Protein AF-A0A9E5SSZ0-F1 (afdb_monomer_lite)

pLDDT: mean 77.79, std 21.62, range [27.34, 98.0]

Structure (mmCIF, N/CA/C/O backbone):
data_AF-A0A9E5SSZ0-F1
#
_entry.id   AF-A0A9E5SSZ0-F1
#
loop_
_atom_site.group_PDB
_atom_site.id
_atom_site.type_symbol
_atom_site.label_atom_id
_atom_site.label_alt_id
_atom_site.label_comp_id
_atom_site.label_asym_id
_atom_site.label_entity_id
_atom_site.label_seq_id
_atom_site.pdbx_PDB_ins_code
_atom_site.Cartn_x
_atom_site.Cartn_y
_atom_site.Cartn_z
_atom_site.occupancy
_atom_site.B_iso_or_equiv
_atom_site.auth_seq_id
_atom_site.auth_comp_id
_atom_site.auth_asym_id
_atom_site.auth_atom_id
_atom_site.pdbx_PDB_model_num
ATOM 1 N N . ALA A 1 1 ? -32.886 3.696 12.468 1.00 78.75 1 ALA A N 1
ATOM 2 C CA . ALA A 1 1 ? -32.551 4.793 13.403 1.00 78.75 1 ALA A CA 1
ATOM 3 C C . ALA A 1 1 ? -31.163 4.623 14.039 1.00 78.75 1 ALA A C 1
ATOM 5 O O . ALA A 1 1 ? -30.229 5.285 13.602 1.00 78.75 1 ALA A O 1
ATOM 6 N N . VAL A 1 2 ? -30.985 3.747 15.045 1.00 87.19 2 VAL A N 1
ATOM 7 C CA . VAL A 1 2 ? -29.697 3.611 15.771 1.00 87.19 2 VAL A CA 1
ATOM 8 C C . VAL A 1 2 ? -28.554 3.165 14.852 1.00 87.19 2 VAL A C 1
ATOM 10 O O . VAL A 1 2 ? -27.497 3.787 14.842 1.00 87.19 2 VAL A O 1
ATOM 13 N N . LEU A 1 3 ? -28.774 2.144 14.019 1.00 87.69 3 LEU A N 1
ATOM 14 C CA . LEU A 1 3 ? -27.754 1.660 13.083 1.00 87.69 3 LEU A CA 1
ATOM 15 C C . LEU A 1 3 ? -27.297 2.750 12.092 1.00 87.69 3 LEU A C 1
ATOM 17 O O . LEU A 1 3 ? -26.115 2.833 11.770 1.00 87.69 3 LEU A O 1
ATOM 21 N N . ASP A 1 4 ? -28.201 3.629 11.660 1.00 90.12 4 ASP A N 1
ATOM 22 C CA . ASP A 1 4 ? -27.891 4.725 10.733 1.00 90.12 4 ASP A CA 1
ATOM 23 C C . ASP A 1 4 ? -27.000 5.782 11.400 1.00 90.12 4 ASP A C 1
ATOM 25 O O . ASP A 1 4 ? -25.998 6.204 10.821 1.00 90.12 4 ASP A O 1
ATOM 29 N N . TYR A 1 5 ? -27.287 6.126 12.663 1.00 89.94 5 TYR A N 1
ATOM 30 C CA . TYR A 1 5 ? -26.441 6.993 13.495 1.00 89.94 5 TYR A CA 1
ATOM 31 C C . TYR A 1 5 ? -25.014 6.435 13.667 1.00 89.94 5 TYR A C 1
ATOM 33 O O . TYR A 1 5 ? -24.035 7.186 13.649 1.00 89.94 5 TYR A O 1
ATOM 41 N N . LEU A 1 6 ? -24.875 5.110 13.772 1.00 91.81 6 LEU A N 1
ATOM 42 C CA . LEU A 1 6 ? -23.580 4.424 13.879 1.00 91.81 6 LEU A CA 1
ATOM 43 C C . LEU A 1 6 ? -22.850 4.262 12.536 1.00 91.81 6 LEU A C 1
ATOM 45 O O . LEU A 1 6 ? -21.626 4.095 12.520 1.00 91.81 6 LEU A O 1
ATOM 49 N N . ARG A 1 7 ? -23.573 4.296 11.409 1.00 91.56 7 ARG A N 1
ATOM 50 C CA . ARG A 1 7 ? -23.016 4.110 10.057 1.00 91.56 7 ARG A CA 1
ATOM 51 C C . ARG A 1 7 ? -22.733 5.416 9.317 1.00 91.56 7 ARG A C 1
ATOM 53 O O . ARG A 1 7 ? -21.881 5.403 8.429 1.00 91.56 7 ARG A O 1
ATOM 60 N N . VAL A 1 8 ? -23.395 6.525 9.655 1.00 91.19 8 VAL A N 1
ATOM 61 C CA . VAL A 1 8 ? -23.274 7.798 8.921 1.00 91.19 8 VAL A CA 1
ATOM 62 C C . VAL A 1 8 ? -21.839 8.354 8.931 1.00 91.19 8 VAL A C 1
ATOM 64 O O . VAL A 1 8 ? -21.199 8.495 9.978 1.00 91.19 8 VAL A O 1
ATOM 67 N N . ARG A 1 9 ? -21.336 8.674 7.728 1.00 88.94 9 ARG A N 1
ATOM 68 C CA . ARG A 1 9 ? -19.977 9.201 7.459 1.00 88.94 9 ARG A CA 1
ATOM 69 C C . ARG A 1 9 ? -19.962 10.580 6.791 1.00 88.94 9 ARG A C 1
ATOM 71 O O . ARG A 1 9 ? -18.937 11.252 6.833 1.00 88.94 9 ARG A O 1
ATOM 78 N N . LYS A 1 10 ? -21.049 10.982 6.128 1.00 90.25 10 LYS A N 1
ATOM 79 C CA . LYS A 1 10 ? -21.154 12.181 5.273 1.00 90.25 10 LYS A CA 1
ATOM 80 C C . LYS A 1 10 ? -22.526 12.839 5.473 1.00 90.25 10 LYS A C 1
ATOM 82 O O . LYS A 1 10 ? -23.435 12.174 5.955 1.00 90.25 10 LYS A O 1
ATOM 87 N N . GLY A 1 11 ? -22.671 14.104 5.073 1.00 86.50 11 GLY A N 1
ATOM 88 C CA . GLY A 1 11 ? -23.967 14.802 5.060 1.00 86.50 11 GLY A CA 1
ATOM 89 C C . GLY A 1 11 ? -24.490 15.255 6.430 1.00 86.50 11 GLY A C 1
ATOM 90 O O . GLY A 1 11 ? -25.681 15.493 6.569 1.00 86.50 11 GLY A O 1
ATOM 91 N N . ILE A 1 12 ? -23.619 15.360 7.437 1.00 87.19 12 ILE A N 1
ATOM 92 C CA . ILE A 1 12 ? -23.934 15.842 8.792 1.00 87.19 12 ILE A CA 1
ATOM 93 C C . ILE A 1 12 ? -22.801 16.746 9.297 1.00 87.19 12 ILE A C 1
ATOM 95 O O . ILE A 1 12 ? -21.683 16.647 8.796 1.00 87.19 12 ILE A O 1
ATOM 99 N N . ALA A 1 13 ? -23.060 17.578 10.311 1.00 82.50 13 ALA A N 1
ATOM 100 C CA . ALA A 1 13 ? -22.038 18.447 10.909 1.00 82.50 13 ALA A CA 1
ATOM 101 C C . ALA A 1 13 ? -20.842 17.647 11.475 1.00 82.50 13 ALA A C 1
ATOM 103 O O . ALA A 1 13 ? -19.692 17.937 11.162 1.00 82.50 13 ALA A O 1
ATOM 104 N N . GLU A 1 14 ? -21.101 16.565 12.220 1.00 85.06 14 GLU A N 1
ATOM 105 C CA . GLU A 1 14 ? -20.071 15.628 12.700 1.00 85.06 14 GLU A CA 1
ATOM 106 C C . GLU A 1 14 ? -19.705 14.557 11.637 1.00 85.06 14 GLU A C 1
ATOM 108 O O . GLU A 1 14 ? -19.754 13.345 11.896 1.00 85.06 14 GLU A O 1
ATOM 113 N N . ALA A 1 15 ? -19.382 14.961 10.406 1.00 85.19 15 ALA A N 1
ATOM 114 C CA . ALA A 1 15 ? -18.966 14.033 9.346 1.00 85.19 15 ALA A CA 1
ATOM 115 C C . ALA A 1 15 ? -17.576 13.406 9.607 1.00 85.19 15 ALA A C 1
ATOM 117 O O . ALA A 1 15 ? -16.822 13.841 10.477 1.00 85.19 15 ALA A O 1
ATOM 118 N N . GLY A 1 16 ? -17.224 12.380 8.829 1.00 87.19 16 GLY A N 1
ATOM 119 C CA . GLY A 1 16 ? -15.922 11.708 8.879 1.00 87.19 16 GLY A CA 1
ATOM 120 C C . GLY A 1 16 ? -15.847 10.510 9.832 1.00 87.19 16 GLY A C 1
ATOM 121 O O . GLY A 1 16 ? -16.704 10.292 10.691 1.00 87.19 16 GLY A O 1
ATOM 122 N N . ASP A 1 17 ? -14.798 9.703 9.659 1.00 87.38 17 ASP A N 1
ATOM 123 C CA . ASP A 1 17 ? -14.655 8.422 10.360 1.00 87.38 17 ASP A CA 1
ATOM 124 C C . ASP A 1 17 ? -14.297 8.558 11.839 1.00 87.38 17 ASP A C 1
ATOM 126 O O . ASP A 1 17 ? -14.798 7.780 12.645 1.00 87.38 17 ASP A O 1
ATOM 130 N N . LEU A 1 18 ? -13.529 9.582 12.223 1.00 88.56 18 LEU A N 1
ATOM 131 C CA . LEU A 1 18 ? -13.241 9.865 13.632 1.00 88.56 18 LEU A CA 1
ATOM 132 C C . LEU A 1 18 ? -14.530 10.160 14.416 1.00 88.56 18 LEU A C 1
ATOM 134 O O . LEU A 1 18 ? -14.761 9.599 15.483 1.00 88.56 18 LEU A O 1
ATOM 138 N N . ASN A 1 19 ? -15.421 10.971 13.843 1.00 91.12 19 ASN A N 1
ATOM 139 C CA . ASN A 1 19 ? -16.709 11.281 14.456 1.00 91.12 19 ASN A CA 1
ATOM 140 C C . ASN A 1 19 ? -17.663 10.077 14.456 1.00 91.12 19 ASN A C 1
ATOM 142 O O . ASN A 1 19 ? -18.421 9.894 15.407 1.00 91.12 19 ASN A O 1
ATOM 146 N N . ARG A 1 20 ? -17.589 9.205 13.441 1.00 92.69 20 ARG A N 1
ATOM 147 C CA . ARG A 1 20 ? -18.298 7.915 13.438 1.00 92.69 20 ARG A CA 1
ATOM 148 C C . ARG A 1 20 ? -17.818 6.997 14.569 1.00 92.69 20 ARG A C 1
ATOM 150 O O . ARG A 1 20 ? -18.656 6.449 15.280 1.00 92.69 20 ARG A O 1
ATOM 157 N N . ILE A 1 21 ? -16.506 6.895 14.792 1.00 92.81 21 ILE A N 1
ATOM 158 C CA . ILE A 1 21 ? -15.924 6.163 15.931 1.00 92.81 21 ILE A CA 1
ATOM 159 C C . ILE A 1 21 ? -16.397 6.776 17.257 1.00 92.81 21 ILE A C 1
ATOM 161 O O . ILE A 1 21 ? -16.822 6.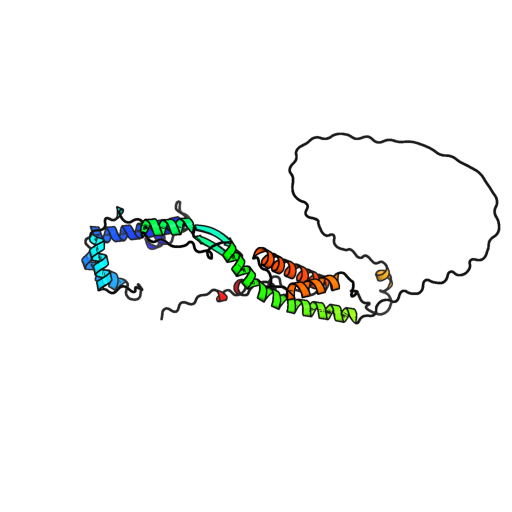048 18.150 1.00 92.81 21 ILE A O 1
ATOM 165 N N . ASN A 1 22 ? -16.419 8.106 17.381 1.00 92.62 22 ASN A N 1
ATOM 166 C CA . ASN A 1 22 ? -16.910 8.777 18.590 1.00 92.62 22 ASN A CA 1
ATOM 167 C C . ASN A 1 22 ? -18.406 8.502 18.843 1.00 92.62 22 ASN A C 1
ATOM 169 O O . ASN A 1 22 ? -18.790 8.243 19.982 1.00 92.62 22 ASN A O 1
ATOM 173 N N . ARG A 1 23 ? -19.250 8.460 17.801 1.00 93.62 23 ARG A N 1
ATOM 174 C CA . ARG A 1 23 ? -20.656 8.021 17.916 1.00 93.62 23 ARG A CA 1
ATOM 175 C C . ARG A 1 23 ? -20.785 6.574 18.389 1.00 93.62 23 ARG A C 1
ATOM 177 O O . ARG A 1 23 ? -21.608 6.298 19.257 1.00 93.62 23 ARG A O 1
ATOM 184 N N . GLN A 1 24 ? -19.963 5.673 17.855 1.00 94.31 24 GLN A N 1
ATOM 185 C CA . GLN A 1 24 ? -19.941 4.261 18.251 1.00 94.31 24 GLN A CA 1
ATOM 186 C C . GLN A 1 24 ? -19.518 4.091 19.717 1.00 94.31 24 GLN A C 1
ATOM 188 O O . GLN A 1 24 ? -20.194 3.395 20.469 1.00 94.31 24 GLN A O 1
ATOM 193 N N . LYS A 1 25 ? -18.488 4.818 20.161 1.00 94.75 25 LYS A N 1
ATOM 194 C CA . LYS A 1 25 ? -18.060 4.870 21.568 1.00 94.75 25 LYS A CA 1
ATOM 195 C C . LYS A 1 25 ? -19.154 5.382 22.504 1.00 94.75 25 LYS A C 1
ATOM 197 O O . LYS A 1 25 ? -19.451 4.722 23.496 1.00 94.75 25 LYS A O 1
ATOM 202 N N . ARG A 1 26 ? -19.788 6.515 22.168 1.00 92.75 26 ARG A N 1
ATOM 203 C CA . ARG A 1 26 ? -20.911 7.072 22.949 1.00 92.75 26 ARG A CA 1
ATOM 204 C C . ARG A 1 26 ? -22.065 6.073 23.067 1.00 92.75 26 ARG A C 1
ATOM 206 O O . ARG A 1 26 ? -22.646 5.953 24.136 1.00 92.75 26 ARG A O 1
ATOM 213 N N . MET A 1 27 ? -22.358 5.321 22.004 1.00 94.38 27 MET A N 1
ATOM 214 C CA . MET A 1 27 ? -23.395 4.286 22.030 1.00 94.38 27 MET A CA 1
ATOM 215 C C . MET A 1 27 ? -23.044 3.109 22.947 1.00 94.38 27 MET A C 1
ATOM 217 O O . MET A 1 27 ? -23.918 2.646 23.668 1.00 94.38 27 MET A O 1
ATOM 221 N N . LEU A 1 28 ? -21.789 2.645 22.971 1.00 92.81 28 LEU A N 1
ATOM 222 C CA . LEU A 1 28 ? -21.367 1.575 23.888 1.00 92.81 28 LEU A CA 1
ATOM 223 C C . LEU A 1 28 ? -21.551 1.982 25.358 1.00 92.81 28 LEU A C 1
ATOM 225 O O . LEU A 1 28 ? -22.120 1.216 26.134 1.00 92.81 28 LEU A O 1
ATOM 229 N N . VAL A 1 29 ? -21.145 3.205 25.723 1.00 94.50 29 VAL A N 1
ATOM 230 C CA . VAL A 1 29 ? -21.345 3.734 27.086 1.00 94.50 29 VAL A CA 1
ATOM 231 C C . VAL A 1 29 ? -22.836 3.925 27.391 1.00 94.50 29 VAL A C 1
ATOM 233 O O . VAL A 1 29 ? -23.280 3.539 28.466 1.00 94.50 29 VAL A O 1
ATOM 236 N N . ALA A 1 30 ? -23.634 4.425 26.441 1.00 93.62 30 ALA A N 1
ATOM 237 C CA . ALA A 1 30 ? -25.080 4.585 26.619 1.00 93.62 30 ALA A CA 1
ATOM 238 C C . ALA A 1 30 ? -25.829 3.244 26.772 1.00 93.62 30 ALA A C 1
ATOM 240 O O . ALA A 1 30 ? -26.784 3.161 27.540 1.00 93.62 30 ALA A O 1
ATOM 241 N N . ILE A 1 31 ? -25.402 2.183 26.076 1.00 90.50 31 ILE A N 1
ATOM 242 C CA . ILE A 1 31 ? -25.944 0.826 26.258 1.00 90.50 31 ILE A CA 1
ATOM 243 C C . ILE A 1 31 ? -25.581 0.297 27.650 1.00 90.50 31 ILE A C 1
ATOM 245 O O . ILE A 1 31 ? -26.456 -0.211 28.349 1.00 90.50 31 ILE A O 1
ATOM 249 N N . PHE A 1 32 ? -24.322 0.448 28.072 1.00 90.94 32 PHE A N 1
ATOM 250 C CA . PHE A 1 32 ? -23.865 0.049 29.405 1.00 90.94 32 PHE A CA 1
ATOM 251 C C . PHE A 1 32 ? -24.640 0.768 30.523 1.00 90.94 32 PHE A C 1
ATOM 253 O O . PHE A 1 32 ? -25.207 0.115 31.401 1.00 90.94 32 PHE A O 1
ATOM 260 N N . ASP A 1 33 ? -24.731 2.096 30.446 1.00 91.94 33 ASP A N 1
ATOM 261 C CA . ASP A 1 33 ? -25.504 2.922 31.374 1.00 91.94 33 ASP A CA 1
ATOM 262 C C . ASP A 1 33 ? -26.978 2.492 31.400 1.00 91.94 33 ASP A C 1
ATOM 264 O O . ASP A 1 33 ? -27.552 2.285 32.470 1.00 91.94 33 ASP A O 1
ATOM 268 N N . LYS A 1 34 ? -27.581 2.218 30.233 1.00 91.06 34 LYS A N 1
ATOM 269 C CA . LYS A 1 34 ? -28.976 1.768 30.175 1.00 91.06 34 LYS A CA 1
ATOM 270 C C . LYS A 1 34 ? -29.196 0.382 30.785 1.00 91.06 34 LYS A C 1
ATOM 272 O O . LYS A 1 34 ? -30.224 0.177 31.430 1.00 91.06 34 LYS A O 1
ATOM 277 N N . ILE A 1 35 ? -28.248 -0.545 30.629 1.00 87.88 35 ILE A N 1
ATOM 278 C CA . ILE A 1 35 ? -28.271 -1.857 31.299 1.00 87.88 35 ILE A CA 1
ATOM 279 C C . ILE A 1 35 ? -28.193 -1.677 32.821 1.00 87.88 35 ILE A C 1
ATOM 281 O O . ILE A 1 35 ? -28.973 -2.302 33.545 1.00 87.88 35 ILE A O 1
ATOM 285 N N . LYS A 1 36 ? -27.307 -0.795 33.301 1.00 87.19 36 LYS A N 1
ATOM 286 C CA . LYS A 1 36 ? -27.116 -0.514 34.731 1.00 87.19 36 LYS A CA 1
ATOM 287 C C . LYS A 1 36 ? -28.337 0.171 35.357 1.00 87.19 36 LYS A C 1
ATOM 289 O O . LYS A 1 36 ? -28.883 -0.352 36.325 1.00 87.19 36 LYS A O 1
ATOM 294 N N . GLN A 1 37 ? -28.813 1.280 34.786 1.00 89.31 37 GLN A N 1
ATOM 295 C CA . GLN A 1 37 ? -29.958 2.050 35.301 1.00 89.31 37 GLN A CA 1
ATOM 296 C C . GLN A 1 37 ? -31.265 1.250 35.338 1.00 89.31 37 GLN A C 1
ATOM 298 O O . GLN A 1 37 ? -32.053 1.400 36.267 1.00 89.31 37 GLN A O 1
ATOM 303 N N . ASN A 1 38 ? -31.506 0.400 34.335 1.00 88.44 38 ASN A N 1
ATOM 304 C CA . ASN A 1 38 ? -32.713 -0.426 34.274 1.00 88.44 38 ASN A CA 1
ATOM 305 C C . ASN A 1 38 ? -32.587 -1.746 35.068 1.00 88.44 38 ASN A C 1
ATOM 307 O O . ASN A 1 38 ? -33.516 -2.552 35.031 1.00 88.44 38 ASN A O 1
ATOM 311 N N . GLY A 1 39 ? -31.457 -2.013 35.737 1.00 84.31 39 GLY A N 1
ATOM 312 C CA . GLY A 1 39 ? -31.243 -3.254 36.490 1.00 84.31 39 GLY A CA 1
ATOM 313 C C . GLY A 1 39 ? -31.213 -4.521 35.624 1.00 84.31 39 GLY A C 1
ATOM 314 O O . GLY A 1 39 ? -31.567 -5.594 36.103 1.00 84.31 39 GLY A O 1
ATOM 315 N N . LEU A 1 40 ? -30.798 -4.424 34.354 1.00 84.94 40 LEU A N 1
ATOM 316 C CA . LEU A 1 40 ? -30.901 -5.503 33.357 1.00 84.94 40 LEU A CA 1
ATOM 317 C C . LEU A 1 40 ? -29.787 -6.563 33.443 1.00 84.94 40 LEU A C 1
ATOM 319 O O . LEU A 1 40 ? -29.695 -7.418 32.565 1.00 84.94 40 LEU A O 1
ATOM 323 N N . LEU A 1 41 ? -28.953 -6.558 34.490 1.00 77.50 41 LEU A N 1
ATOM 324 C CA . LEU A 1 41 ? -27.927 -7.593 34.681 1.00 77.50 41 LEU A CA 1
ATOM 325 C C . LEU A 1 41 ? -28.487 -9.031 34.711 1.00 77.50 41 LEU A C 1
ATOM 327 O O . LEU A 1 41 ? -27.891 -9.883 34.054 1.00 77.50 41 LEU A O 1
ATOM 331 N N . PRO A 1 42 ? -29.627 -9.338 35.371 1.00 82.25 42 PRO A N 1
ATOM 332 C CA . PRO A 1 42 ? -30.216 -10.679 35.323 1.00 82.25 42 PRO A CA 1
ATOM 333 C C . PRO A 1 42 ? -30.692 -11.078 33.920 1.00 82.25 42 PRO A C 1
ATOM 335 O O . PRO A 1 42 ? -30.833 -12.262 33.634 1.00 82.25 42 PRO A O 1
ATOM 338 N N . SER A 1 43 ? -30.928 -10.101 33.039 1.00 84.12 43 SER A N 1
ATOM 339 C CA . SER A 1 43 ? -31.307 -10.320 31.642 1.00 84.12 43 SER A CA 1
ATOM 340 C C . SER A 1 43 ? -30.109 -10.547 30.719 1.00 84.12 43 SER A C 1
ATOM 342 O O . SER A 1 43 ? -30.328 -10.902 29.565 1.00 84.12 43 SER A O 1
ATOM 344 N N . ILE A 1 44 ? -28.861 -10.371 31.181 1.00 80.00 44 ILE A N 1
ATOM 345 C CA . ILE A 1 44 ? -27.669 -10.534 30.332 1.00 80.00 44 ILE A CA 1
ATOM 346 C C . ILE A 1 44 ? -27.613 -11.900 29.635 1.00 80.00 44 ILE A C 1
ATOM 348 O O . ILE A 1 44 ? -27.383 -11.879 28.432 1.00 80.00 44 ILE A O 1
ATOM 352 N N . PRO A 1 45 ? -27.871 -13.055 30.284 1.00 78.62 45 PRO A N 1
ATOM 353 C CA . PRO A 1 45 ? -27.909 -14.340 29.585 1.00 78.62 45 PRO A CA 1
ATOM 354 C C . PRO A 1 45 ? -28.862 -14.324 28.379 1.00 78.62 45 PRO A C 1
ATOM 356 O O . PRO A 1 45 ? -28.410 -14.517 27.260 1.00 78.62 45 PRO A O 1
ATOM 359 N N . GLY A 1 46 ? -30.123 -13.917 28.567 1.00 83.44 46 GLY A N 1
ATOM 360 C CA . GLY A 1 46 ? -31.096 -13.811 27.470 1.00 83.44 46 GLY A CA 1
ATOM 361 C C . GLY A 1 46 ? -30.775 -12.729 26.426 1.00 83.44 46 GLY A C 1
ATOM 362 O O . GLY A 1 46 ? -31.197 -12.835 25.278 1.00 83.44 46 GLY A O 1
ATOM 363 N N . ILE A 1 47 ? -30.013 -11.692 26.794 1.00 80.56 47 ILE A N 1
ATOM 364 C CA . ILE A 1 47 ? -29.470 -10.714 25.838 1.00 80.56 47 ILE A CA 1
ATOM 365 C C . ILE A 1 47 ? -28.362 -11.357 24.993 1.00 80.56 47 ILE A C 1
ATOM 367 O O . ILE A 1 47 ? -28.317 -11.104 23.795 1.00 80.56 47 ILE A O 1
ATOM 371 N N . LEU A 1 48 ? -27.492 -12.184 25.583 1.00 79.69 48 LEU A N 1
ATOM 372 C CA . LEU A 1 48 ? -26.440 -12.914 24.865 1.00 79.69 48 LEU A CA 1
ATOM 373 C C . LEU A 1 48 ? -27.031 -14.012 23.969 1.00 79.69 48 LEU A C 1
ATOM 375 O O . LEU A 1 48 ? -26.589 -14.143 22.832 1.00 79.69 48 LEU A O 1
ATOM 379 N N . ASP A 1 49 ? -28.071 -14.715 24.427 1.00 82.12 49 ASP A N 1
ATOM 380 C CA . ASP A 1 49 ? -28.820 -15.698 23.630 1.00 82.12 49 ASP A CA 1
ATOM 381 C C . ASP A 1 49 ? -29.441 -15.047 22.376 1.00 82.12 49 ASP A C 1
ATOM 383 O O . ASP A 1 49 ? -29.466 -15.639 21.300 1.00 82.12 49 ASP A O 1
ATOM 387 N N . ALA A 1 50 ? -29.875 -13.782 22.465 1.00 85.06 50 ALA A N 1
ATOM 388 C CA . ALA A 1 50 ? -30.357 -13.017 21.310 1.00 85.06 50 ALA A CA 1
ATOM 389 C C . ALA A 1 50 ? -29.253 -12.651 20.289 1.00 85.06 50 ALA A C 1
ATOM 391 O O . ALA A 1 50 ? -29.568 -12.168 19.199 1.00 85.06 50 ALA A O 1
ATOM 392 N N . PHE A 1 51 ? -27.978 -12.885 20.619 1.00 81.38 51 PHE A N 1
ATOM 393 C CA . PHE A 1 51 ? -26.835 -12.804 19.705 1.00 81.38 51 PHE A CA 1
ATOM 394 C C . PHE A 1 51 ? -26.292 -14.184 19.289 1.00 81.38 51 PHE A C 1
ATOM 396 O O . PHE A 1 51 ? -25.216 -14.238 18.684 1.00 81.38 51 PHE A O 1
ATOM 403 N N . ASP A 1 52 ? -26.997 -15.287 19.565 1.00 78.06 52 ASP A N 1
ATOM 404 C CA . ASP A 1 52 ? -26.582 -16.618 19.105 1.00 78.06 52 ASP A CA 1
ATOM 405 C C . ASP A 1 52 ? -26.394 -16.649 17.573 1.00 78.06 52 ASP A C 1
ATOM 407 O O . ASP A 1 52 ? -27.095 -15.963 16.820 1.00 78.06 52 ASP A O 1
ATOM 411 N N . GLY A 1 53 ? -25.349 -17.343 17.116 1.00 81.56 53 GLY A N 1
ATOM 412 C CA . GLY A 1 53 ? -24.848 -17.313 15.732 1.00 81.56 53 GLY A CA 1
ATOM 413 C C . GLY A 1 53 ? -24.323 -15.956 15.217 1.00 81.56 53 GLY A C 1
ATOM 414 O O . GLY A 1 53 ? -23.816 -15.888 14.099 1.00 81.56 53 GLY A O 1
ATOM 415 N N . ASN A 1 54 ? -24.426 -14.869 15.993 1.00 83.06 54 ASN A N 1
ATOM 416 C CA . ASN A 1 54 ? -24.130 -13.494 15.557 1.00 83.06 54 ASN A CA 1
ATOM 417 C C . ASN A 1 54 ? -23.016 -12.798 16.368 1.00 83.06 54 ASN A C 1
ATOM 419 O O . ASN A 1 54 ? -22.484 -11.779 15.922 1.00 83.06 54 ASN A O 1
ATOM 423 N N . MET A 1 55 ? -22.637 -13.327 17.536 1.00 81.88 55 MET A N 1
ATOM 424 C CA . MET A 1 55 ? -21.528 -12.827 18.358 1.00 81.88 55 MET A CA 1
ATOM 425 C C . MET A 1 55 ? -20.445 -13.895 18.532 1.00 81.88 55 MET A C 1
ATOM 427 O O . MET A 1 55 ? -20.603 -14.857 19.278 1.00 81.88 55 MET A O 1
ATOM 431 N N . TYR A 1 56 ? -19.292 -13.662 17.909 1.00 83.81 56 TYR A N 1
ATOM 432 C CA . TYR A 1 56 ? -18.101 -14.493 18.065 1.00 83.81 56 TYR A CA 1
ATOM 433 C C . TYR A 1 56 ? -17.247 -13.969 19.228 1.00 83.81 56 TYR A C 1
ATOM 435 O O . TYR A 1 56 ? -16.722 -12.856 19.167 1.00 83.81 56 TYR A O 1
ATOM 443 N N . THR A 1 57 ? -17.100 -14.764 20.290 1.00 84.19 57 THR A N 1
ATOM 444 C CA . THR A 1 57 ? -16.251 -14.455 21.453 1.00 84.19 57 THR A CA 1
ATOM 445 C C . THR A 1 57 ? -15.496 -15.695 21.932 1.00 84.19 57 THR A C 1
ATOM 447 O O . THR A 1 57 ? -15.968 -16.817 21.769 1.00 84.19 57 THR A O 1
ATOM 450 N N . ASN A 1 58 ? -14.331 -15.498 22.553 1.00 88.06 58 ASN A N 1
ATOM 451 C CA . ASN A 1 58 ? -13.576 -16.544 23.249 1.00 88.06 58 ASN A CA 1
ATOM 452 C C . ASN A 1 58 ? -13.820 -16.552 24.774 1.00 88.06 58 ASN A C 1
ATOM 454 O O . ASN A 1 58 ? -13.198 -17.338 25.489 1.00 88.06 58 ASN A O 1
ATOM 458 N N . THR A 1 59 ? -14.697 -15.682 25.287 1.00 87.81 59 THR A N 1
ATOM 459 C CA . THR A 1 59 ? -15.085 -15.664 26.704 1.00 87.81 59 THR A CA 1
ATOM 460 C C . THR A 1 59 ? -16.117 -16.746 26.998 1.00 87.81 59 THR A C 1
ATOM 462 O O . THR A 1 59 ? -17.165 -16.792 26.359 1.00 87.81 59 THR A O 1
ATOM 465 N N . THR A 1 60 ? -15.872 -17.564 28.018 1.00 86.50 60 THR A N 1
ATOM 466 C CA . THR A 1 60 ? -16.889 -18.480 28.564 1.00 86.50 60 THR A CA 1
ATOM 467 C C . THR A 1 60 ? -18.037 -17.711 29.226 1.00 86.50 60 THR A C 1
ATOM 469 O O . THR A 1 60 ? -17.832 -16.601 29.719 1.00 86.50 60 THR A O 1
ATOM 472 N N . LEU A 1 61 ? -19.217 -18.334 29.348 1.00 80.81 61 LEU A N 1
ATOM 473 C CA . LEU A 1 61 ? -20.365 -17.752 30.06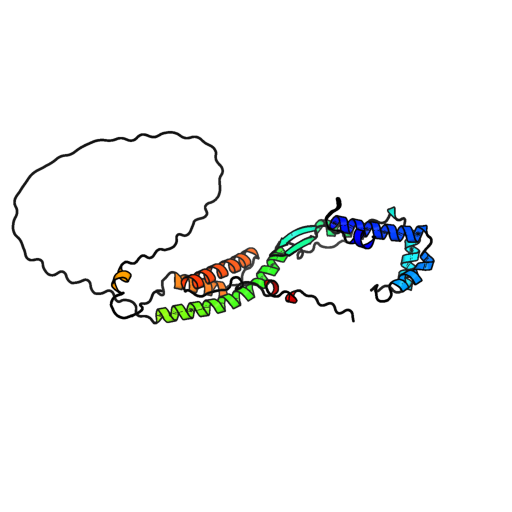3 1.00 80.81 61 LEU A CA 1
ATOM 474 C C . LEU A 1 61 ? -19.988 -17.273 31.478 1.00 80.81 61 LEU A C 1
ATOM 476 O O . LEU A 1 61 ? -20.359 -16.172 31.876 1.00 80.81 61 LEU A O 1
ATOM 480 N N . SER A 1 62 ? -19.190 -18.055 32.214 1.00 85.31 62 SER A N 1
ATOM 481 C CA . SER A 1 62 ? -18.711 -17.697 33.557 1.00 85.31 62 SER A CA 1
ATOM 482 C C . SER A 1 62 ? -17.802 -16.463 33.559 1.00 85.31 62 SER A C 1
ATOM 484 O O . SER A 1 62 ? -17.917 -15.621 34.448 1.00 85.31 62 SER A O 1
ATOM 486 N N . GLN A 1 63 ? -16.921 -16.316 32.563 1.00 91.19 63 GLN A N 1
ATOM 487 C CA . GLN A 1 63 ? -16.093 -15.113 32.407 1.00 91.19 63 GLN A CA 1
ATOM 488 C C . GLN A 1 63 ? -16.949 -13.896 32.039 1.00 91.19 63 GLN A C 1
ATOM 490 O O . GLN A 1 63 ? -16.764 -12.827 32.617 1.00 91.19 63 GLN A O 1
ATOM 495 N N . THR A 1 64 ? -17.917 -14.052 31.134 1.00 85.56 64 THR A N 1
ATOM 496 C CA . THR A 1 64 ? -18.839 -12.975 30.747 1.00 85.56 64 THR A CA 1
ATOM 497 C C . THR A 1 64 ? -19.707 -12.528 31.928 1.00 85.56 64 THR A C 1
ATOM 499 O O . THR A 1 64 ? -19.857 -11.328 32.155 1.00 85.56 64 THR A O 1
ATOM 502 N N . ALA A 1 65 ? -20.201 -13.464 32.744 1.00 82.44 65 ALA A N 1
ATOM 503 C CA . ALA A 1 65 ? -20.934 -13.166 33.973 1.00 82.44 65 ALA A CA 1
ATOM 504 C C . ALA A 1 65 ? -20.058 -12.457 35.025 1.00 82.44 65 ALA A C 1
ATOM 506 O O . ALA A 1 65 ? -20.507 -11.495 35.648 1.00 82.44 65 ALA A O 1
ATOM 507 N N . ALA A 1 66 ? -18.795 -12.869 35.189 1.00 88.75 66 ALA A N 1
ATOM 508 C CA . ALA A 1 66 ? -17.851 -12.198 36.085 1.00 88.75 66 ALA A CA 1
ATOM 509 C C . ALA A 1 66 ? -17.538 -10.758 35.631 1.00 88.75 66 ALA A C 1
ATOM 511 O O . ALA A 1 66 ? -17.528 -9.841 36.454 1.00 8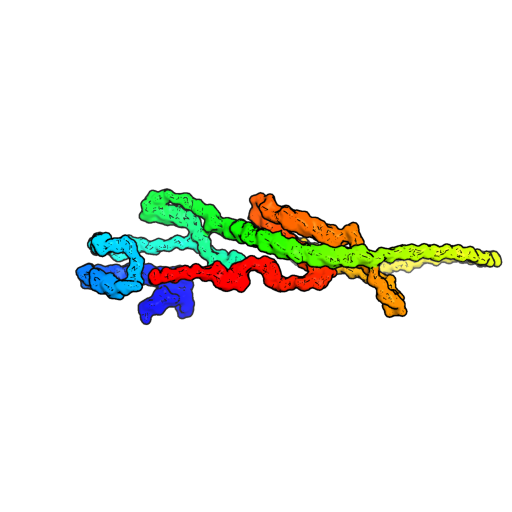8.75 66 ALA A O 1
ATOM 512 N N . LEU A 1 67 ? -17.354 -10.538 34.323 1.00 90.25 67 LEU A N 1
ATOM 513 C CA . LEU A 1 67 ? -17.181 -9.202 33.742 1.00 90.25 67 LEU A CA 1
ATOM 514 C C . LEU A 1 67 ? -18.430 -8.329 33.940 1.00 90.25 67 LEU A C 1
ATOM 516 O O . LEU A 1 67 ? -18.300 -7.162 34.304 1.00 90.25 67 LEU A O 1
ATOM 520 N N . ALA A 1 68 ? -19.631 -8.887 33.769 1.00 84.31 68 ALA A N 1
ATOM 521 C CA . ALA A 1 68 ? -20.888 -8.183 34.022 1.00 84.31 68 ALA A CA 1
ATOM 522 C C . ALA A 1 68 ? -21.061 -7.791 35.504 1.00 84.31 68 ALA A C 1
ATOM 524 O O . ALA A 1 68 ? -21.463 -6.666 35.804 1.00 84.31 68 ALA A O 1
ATOM 525 N N . ALA A 1 69 ? -20.711 -8.689 36.431 1.00 85.38 69 ALA A N 1
ATOM 526 C CA . ALA A 1 69 ? -20.743 -8.419 37.867 1.00 85.38 69 ALA A CA 1
ATOM 527 C C . ALA A 1 69 ? -19.731 -7.332 38.277 1.00 85.38 69 ALA A C 1
ATOM 529 O O . ALA A 1 69 ? -20.067 -6.445 39.061 1.00 85.38 69 ALA A O 1
ATOM 530 N N . PHE A 1 70 ? -18.519 -7.349 37.708 1.00 89.94 70 PHE A N 1
ATOM 531 C CA . PHE A 1 70 ? -17.543 -6.269 37.879 1.00 89.94 70 PHE A CA 1
ATOM 532 C C . PHE A 1 70 ? -18.084 -4.931 37.350 1.00 89.94 70 PHE A C 1
ATOM 534 O O . P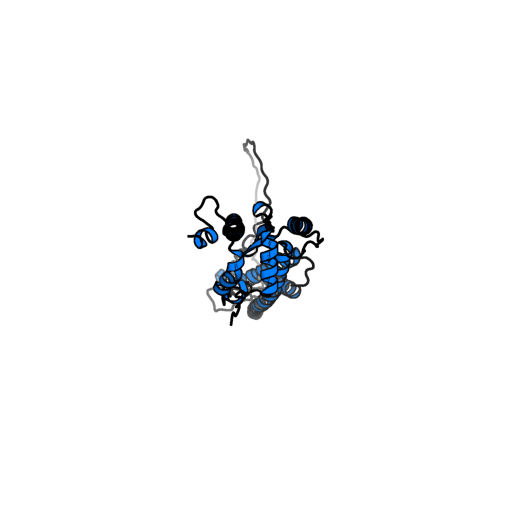HE A 1 70 ? -18.055 -3.924 38.061 1.00 89.94 70 PHE A O 1
ATOM 541 N N . ALA A 1 71 ? -18.639 -4.935 36.134 1.00 87.00 71 ALA A N 1
ATOM 542 C CA . ALA A 1 71 ? -19.140 -3.742 35.461 1.00 87.00 71 ALA A CA 1
ATOM 543 C C . ALA A 1 71 ? -20.272 -3.034 36.230 1.00 87.00 71 ALA A C 1
ATOM 545 O O . ALA A 1 71 ? -20.414 -1.821 36.106 1.00 87.00 71 ALA A O 1
ATOM 546 N N . TYR A 1 72 ? -21.029 -3.732 37.087 1.00 82.94 72 TYR A N 1
ATOM 547 C CA . TYR A 1 72 ? -22.037 -3.100 37.951 1.00 82.94 72 TYR A CA 1
ATOM 548 C C . TYR A 1 72 ? -21.468 -1.960 38.810 1.00 82.94 72 TYR A C 1
ATOM 550 O O . TYR A 1 72 ? -22.112 -0.923 38.985 1.00 82.94 72 TYR A O 1
ATOM 558 N N . ASN A 1 73 ? -20.238 -2.124 39.300 1.00 88.62 73 ASN A N 1
ATOM 559 C CA . ASN A 1 73 ? -19.578 -1.162 40.183 1.00 88.62 73 ASN A CA 1
ATOM 560 C C . ASN A 1 73 ? -18.842 -0.046 39.419 1.00 88.62 73 ASN A C 1
ATOM 562 O O . ASN A 1 73 ? -18.336 0.880 40.041 1.00 88.62 73 ASN A O 1
ATOM 566 N N . VAL A 1 74 ? -18.801 -0.103 38.083 1.00 91.56 74 VAL A N 1
ATOM 567 C CA . VAL A 1 74 ? -18.165 0.919 37.237 1.00 91.56 74 VAL A CA 1
ATOM 568 C C . VAL A 1 74 ? -19.140 2.073 36.994 1.00 91.56 74 VAL A C 1
ATOM 570 O O . VAL A 1 74 ? -20.307 1.860 36.652 1.00 91.56 74 VAL A O 1
ATOM 573 N N . GLU A 1 75 ? -18.688 3.309 37.173 1.00 92.00 75 GLU A N 1
ATOM 574 C CA . GLU A 1 75 ? -19.458 4.504 36.817 1.00 92.00 75 GLU A CA 1
ATOM 575 C C . GLU A 1 75 ? -19.313 4.774 35.308 1.00 92.00 75 GLU A C 1
ATOM 577 O O . GLU A 1 75 ? -18.192 4.749 34.804 1.00 92.00 75 GLU A O 1
ATOM 582 N N . PRO A 1 76 ? -20.397 5.022 34.544 1.00 91.00 76 PRO A N 1
ATOM 583 C CA . PRO A 1 76 ? -20.291 5.251 33.098 1.00 91.00 76 PRO A CA 1
ATOM 584 C C . PRO A 1 76 ? -19.314 6.376 32.727 1.00 91.00 76 PRO A C 1
ATOM 586 O O . PRO A 1 76 ? -18.532 6.225 31.788 1.00 91.00 76 PRO A O 1
ATOM 589 N N . ASP A 1 77 ? -19.296 7.454 33.514 1.00 91.44 77 ASP A N 1
ATOM 590 C CA . ASP A 1 77 ? -18.416 8.611 33.312 1.00 91.44 77 ASP A CA 1
ATOM 591 C C . ASP A 1 77 ? -16.935 8.313 33.617 1.00 91.44 77 ASP A C 1
ATOM 593 O O . ASP A 1 77 ? -16.054 9.034 33.145 1.00 91.44 77 ASP A O 1
ATOM 597 N N . SER A 1 78 ? -16.624 7.223 34.335 1.00 93.38 78 SER A N 1
ATOM 598 C CA . SER A 1 78 ? -15.240 6.781 34.557 1.00 93.38 78 SER A CA 1
ATOM 599 C C . SER A 1 78 ? -14.667 5.972 33.382 1.00 93.38 78 SER A C 1
ATOM 601 O O . SER A 1 78 ? -13.489 5.611 33.403 1.00 93.38 78 SER A O 1
ATOM 603 N N . ILE A 1 79 ? -15.468 5.646 32.357 1.00 93.06 79 ILE A N 1
ATOM 604 C CA . ILE A 1 79 ? -15.041 4.811 31.222 1.00 93.06 79 ILE A CA 1
ATOM 605 C C . ILE A 1 79 ? -14.293 5.657 30.179 1.00 93.06 79 ILE A C 1
ATOM 607 O O . ILE A 1 79 ? -14.868 6.212 29.239 1.00 93.06 79 ILE A O 1
ATOM 611 N N . GLY A 1 80 ? -12.967 5.710 30.311 1.00 90.56 80 GLY A N 1
ATOM 612 C CA . GLY A 1 80 ? -12.082 6.366 29.347 1.00 90.56 80 GLY A CA 1
ATOM 613 C C . GLY A 1 80 ? -12.088 5.694 27.963 1.00 90.56 80 GLY A C 1
ATOM 614 O O . GLY A 1 80 ? -11.749 4.522 27.817 1.00 90.56 80 GLY A O 1
ATOM 615 N N . MET A 1 81 ? -12.438 6.454 26.919 1.00 91.88 81 MET A N 1
ATOM 616 C CA . MET A 1 81 ? -12.658 5.949 25.554 1.00 91.88 81 MET A CA 1
ATOM 617 C C . MET A 1 81 ? -11.597 6.434 24.547 1.00 91.88 81 MET A C 1
ATOM 619 O O . MET A 1 81 ? -11.829 7.328 23.728 1.00 91.88 81 MET A O 1
ATOM 623 N N . TYR A 1 82 ? -10.428 5.797 24.543 1.00 92.00 82 TYR A N 1
ATOM 624 C CA . TYR A 1 82 ? -9.250 6.216 23.763 1.00 92.00 82 TYR A CA 1
ATOM 625 C C . TYR A 1 82 ? -9.233 5.689 22.318 1.00 92.00 82 TYR A C 1
ATOM 627 O O . TYR A 1 82 ? -9.873 4.688 21.998 1.00 92.00 82 TYR A O 1
ATOM 635 N N . SER A 1 83 ? -8.561 6.391 21.401 1.00 91.06 83 SER A N 1
ATOM 636 C CA . SER A 1 83 ? -8.343 5.962 20.005 1.00 91.06 83 SER A CA 1
ATOM 637 C C . SER A 1 83 ? -6.853 6.016 19.691 1.00 91.06 83 SER A C 1
ATOM 639 O O . SER A 1 83 ? -6.207 7.011 20.012 1.00 91.06 83 SER A O 1
ATOM 641 N N . MET A 1 84 ? -6.319 5.014 18.989 1.00 91.25 84 MET A N 1
ATOM 642 C CA . MET A 1 84 ? -4.999 5.144 18.369 1.00 91.25 84 MET A CA 1
ATOM 643 C C . MET A 1 84 ? -5.113 6.064 17.148 1.00 91.25 84 MET A C 1
ATOM 645 O O . MET A 1 84 ? -5.747 5.718 16.153 1.00 91.25 84 MET A O 1
ATOM 649 N N . GLY A 1 85 ? -4.550 7.267 17.266 1.00 88.94 85 GLY A N 1
ATOM 650 C CA . GLY A 1 85 ? -4.509 8.257 16.193 1.00 88.94 85 GLY A CA 1
ATOM 651 C C . GLY A 1 85 ? -3.470 7.932 15.119 1.00 88.94 85 GLY A C 1
ATOM 652 O O . GLY A 1 85 ? -2.609 7.066 15.285 1.00 88.94 85 GLY A O 1
ATOM 653 N N . GLY A 1 86 ? -3.539 8.655 14.008 1.00 89.81 86 GLY A N 1
ATOM 654 C CA . GLY A 1 86 ? -2.612 8.504 12.896 1.00 89.81 86 GLY A CA 1
ATOM 655 C C . GLY A 1 86 ? -2.853 9.537 11.805 1.00 89.81 86 GLY A C 1
ATOM 656 O O . GLY A 1 86 ? -3.796 10.329 11.876 1.00 89.81 86 GLY A O 1
ATOM 657 N N . HIS A 1 87 ? -2.008 9.508 10.780 1.00 87.38 87 HIS A N 1
ATOM 658 C CA . HIS A 1 87 ? -2.079 10.434 9.654 1.00 87.38 87 HIS A CA 1
ATOM 659 C C . HIS A 1 87 ? -2.506 9.711 8.380 1.00 87.38 87 HIS A C 1
ATOM 661 O O . HIS A 1 87 ? -2.022 8.618 8.080 1.00 87.38 87 HIS A O 1
ATOM 667 N N . TYR A 1 88 ? -3.382 10.352 7.605 1.00 86.94 88 TYR A N 1
ATOM 668 C CA . TYR A 1 88 ? -3.682 9.904 6.253 1.00 86.94 88 TYR A CA 1
ATOM 669 C C . TYR A 1 88 ? -2.460 10.108 5.360 1.00 86.94 88 TYR A C 1
ATOM 671 O O . TYR A 1 88 ? -1.918 11.214 5.267 1.00 86.94 88 TYR A O 1
ATOM 679 N N . LYS A 1 89 ? -2.062 9.050 4.661 1.00 85.62 89 LYS A N 1
ATOM 680 C CA . LYS A 1 89 ? -1.129 9.120 3.543 1.00 85.62 89 LYS A CA 1
ATOM 681 C C . LYS A 1 89 ? -1.724 8.372 2.366 1.00 85.62 89 LYS A C 1
ATOM 683 O O . LYS A 1 89 ? -2.059 7.194 2.474 1.00 85.62 89 LYS A O 1
ATOM 688 N N . ASN A 1 90 ? -1.837 9.069 1.241 1.00 83.50 90 ASN A N 1
ATOM 689 C CA . ASN A 1 90 ? -1.962 8.391 -0.033 1.00 83.50 90 ASN A CA 1
ATOM 690 C C . ASN A 1 90 ? -0.594 7.782 -0.355 1.00 83.50 90 ASN A C 1
ATOM 692 O O . ASN A 1 90 ? 0.415 8.491 -0.309 1.00 83.50 90 ASN A O 1
ATOM 696 N N . ILE A 1 91 ? -0.559 6.474 -0.587 1.00 78.56 91 ILE A N 1
ATOM 697 C CA . ILE A 1 91 ? 0.648 5.750 -0.974 1.00 78.56 91 ILE A CA 1
ATOM 698 C C . ILE A 1 91 ? 0.257 4.854 -2.153 1.00 78.56 91 ILE A C 1
ATOM 700 O O . ILE A 1 91 ? -0.711 4.094 -2.066 1.00 78.56 91 ILE A O 1
ATOM 704 N N . PHE A 1 92 ? 0.987 4.993 -3.261 1.00 74.88 92 PHE A N 1
ATOM 705 C CA . PHE A 1 92 ? 0.713 4.373 -4.566 1.00 74.88 92 PHE A CA 1
ATOM 706 C C . PHE A 1 92 ? -0.628 4.837 -5.157 1.00 74.88 92 PHE A C 1
ATOM 708 O O . PHE A 1 92 ? -0.679 5.825 -5.885 1.00 74.88 92 PHE A O 1
ATOM 715 N N . ASN A 1 93 ? -1.716 4.156 -4.812 1.00 72.06 93 ASN A N 1
ATOM 716 C CA . ASN A 1 93 ? -3.090 4.447 -5.218 1.00 72.06 93 ASN A CA 1
ATOM 717 C C . ASN A 1 93 ? -4.095 4.280 -4.058 1.00 72.06 93 ASN A C 1
ATOM 719 O O . ASN A 1 93 ? -5.299 4.457 -4.260 1.00 72.06 93 ASN A O 1
ATOM 723 N N . TRP A 1 94 ? -3.634 3.945 -2.848 1.00 74.50 94 TRP A N 1
ATOM 724 C CA . TRP A 1 94 ? -4.475 3.667 -1.680 1.00 74.50 94 TRP A CA 1
ATOM 725 C C . TRP A 1 94 ? -4.294 4.726 -0.590 1.00 74.50 94 TRP A C 1
ATOM 727 O O . TRP A 1 94 ? -3.230 5.322 -0.434 1.00 74.50 94 TRP A O 1
ATOM 737 N N . ASN A 1 95 ? -5.344 4.942 0.204 1.00 81.44 95 ASN A N 1
ATOM 738 C CA . ASN A 1 95 ? -5.299 5.820 1.371 1.00 81.44 95 ASN A CA 1
ATOM 739 C C . ASN A 1 95 ? -5.076 4.992 2.637 1.00 81.44 95 ASN A C 1
ATOM 741 O O . ASN A 1 95 ? -6.003 4.356 3.138 1.00 81.44 95 ASN A O 1
ATOM 745 N N . PHE A 1 96 ? -3.859 5.040 3.167 1.00 85.62 96 PHE A N 1
ATOM 746 C CA . PHE A 1 96 ? -3.504 4.433 4.444 1.00 85.62 96 PHE A CA 1
ATOM 747 C C . PHE A 1 96 ? -3.699 5.435 5.584 1.00 85.62 96 PHE A C 1
ATOM 749 O O . PHE A 1 96 ? -3.462 6.634 5.419 1.00 85.62 96 PHE A O 1
ATOM 756 N N . VAL A 1 97 ? -4.070 4.937 6.764 1.00 88.00 97 VAL A N 1
ATOM 757 C CA . VAL A 1 97 ? -3.912 5.664 8.030 1.00 88.00 97 VAL A CA 1
ATOM 758 C C . VAL A 1 97 ? -2.719 5.050 8.744 1.00 88.00 97 VAL A C 1
ATOM 760 O O . VAL A 1 97 ? -2.790 3.912 9.201 1.00 88.00 97 VAL A O 1
ATOM 763 N N . LEU A 1 98 ? -1.613 5.786 8.818 1.00 90.12 98 LEU A N 1
ATOM 764 C CA . LEU A 1 98 ? -0.420 5.338 9.529 1.00 90.12 98 LEU A CA 1
ATOM 765 C C . LEU A 1 98 ? -0.510 5.786 10.986 1.00 90.12 98 LEU A C 1
ATOM 767 O O . LEU A 1 98 ? -0.556 6.986 11.264 1.00 90.12 98 LEU A O 1
ATOM 771 N N . THR A 1 99 ? -0.564 4.819 11.902 1.00 91.69 99 THR A N 1
ATOM 772 C CA . THR A 1 99 ? -0.649 5.056 13.347 1.00 91.69 99 THR A CA 1
ATOM 773 C C . THR A 1 99 ? 0.566 5.830 13.849 1.00 91.69 99 THR A C 1
ATOM 775 O O . THR A 1 99 ? 1.703 5.417 13.605 1.00 91.69 99 THR A O 1
ATOM 778 N N . ASP A 1 100 ? 0.334 6.903 14.608 1.00 92.62 100 ASP A N 1
ATOM 779 C CA . ASP A 1 100 ? 1.410 7.613 15.304 1.00 92.62 100 ASP A CA 1
ATOM 780 C C . ASP A 1 100 ? 2.018 6.678 16.360 1.00 92.62 100 ASP A C 1
ATOM 782 O O . ASP A 1 100 ? 1.389 6.331 17.362 1.00 92.62 100 ASP A O 1
ATOM 786 N N . GLN A 1 101 ? 3.256 6.245 16.116 1.00 93.62 101 GLN A N 1
ATOM 787 C CA . GLN A 1 101 ? 3.950 5.301 16.984 1.00 93.62 101 GLN A CA 1
ATOM 788 C C . GLN A 1 101 ? 4.322 5.908 18.339 1.00 93.62 101 GLN A C 1
ATOM 790 O O . GLN A 1 101 ? 4.297 5.188 19.335 1.00 93.62 101 GLN A O 1
ATOM 795 N N . LYS A 1 102 ? 4.609 7.214 18.415 1.00 93.81 102 LYS A N 1
ATOM 796 C CA . LYS A 1 102 ? 4.910 7.887 19.687 1.00 93.81 102 LYS A CA 1
ATOM 797 C C . LYS A 1 102 ? 3.643 8.002 20.529 1.00 93.81 102 LYS A C 1
ATOM 799 O O . LYS A 1 102 ? 3.656 7.623 21.700 1.00 93.81 102 LYS A O 1
ATOM 804 N N . ALA A 1 103 ? 2.539 8.441 19.921 1.00 95.19 103 ALA A N 1
ATOM 805 C CA . ALA A 1 103 ? 1.243 8.502 20.593 1.00 95.19 103 ALA A CA 1
ATOM 806 C C . ALA A 1 103 ? 0.736 7.107 20.999 1.00 95.19 103 ALA A C 1
ATOM 808 O O . ALA A 1 103 ? 0.213 6.958 22.101 1.00 95.19 103 ALA A O 1
ATOM 809 N N . ARG A 1 104 ? 0.940 6.071 20.167 1.00 95.56 104 ARG A N 1
ATOM 810 C CA . ARG A 1 104 ? 0.601 4.674 20.499 1.00 95.56 104 ARG A CA 1
ATOM 811 C C . ARG A 1 104 ? 1.357 4.180 21.730 1.00 95.56 104 ARG A C 1
ATOM 813 O O . ARG A 1 104 ? 0.722 3.657 22.641 1.00 95.56 104 ARG A O 1
ATOM 820 N N . VAL A 1 105 ? 2.684 4.334 21.758 1.00 96.94 105 VAL A N 1
ATOM 821 C CA . VAL A 1 105 ? 3.513 3.906 22.900 1.00 96.94 105 VAL A CA 1
ATOM 822 C C . VAL A 1 105 ? 3.087 4.642 24.169 1.00 96.94 105 VAL A C 1
ATOM 824 O O . VAL A 1 105 ? 2.836 3.994 25.184 1.00 96.94 105 VAL A O 1
ATOM 827 N N . LYS A 1 106 ? 2.912 5.971 24.096 1.00 97.31 106 LYS A N 1
ATOM 828 C CA . LYS A 1 106 ? 2.445 6.762 25.242 1.00 97.31 106 LYS A CA 1
ATOM 829 C C . LYS A 1 106 ? 1.079 6.280 25.739 1.00 97.31 106 LYS A C 1
ATOM 831 O O . LYS A 1 106 ? 0.932 6.032 26.926 1.00 97.31 106 LYS A O 1
ATOM 836 N N . LEU A 1 107 ? 0.110 6.085 24.842 1.00 96.88 107 LEU A N 1
ATOM 837 C CA . LEU A 1 107 ? -1.235 5.641 25.209 1.00 96.88 107 LEU A CA 1
ATOM 838 C C . LEU A 1 107 ? -1.230 4.254 25.869 1.00 96.88 107 LEU A C 1
ATOM 840 O O . LEU A 1 107 ? -1.944 4.038 26.842 1.00 96.88 107 LEU A O 1
ATOM 844 N N . ILE A 1 108 ? -0.423 3.312 25.372 1.00 96.81 108 ILE A N 1
ATOM 845 C CA . ILE A 1 108 ? -0.316 1.977 25.980 1.00 96.81 108 ILE A CA 1
ATOM 846 C C . ILE A 1 108 ? 0.282 2.074 27.392 1.00 96.81 108 ILE A C 1
ATOM 848 O O . ILE A 1 108 ? -0.232 1.431 28.309 1.00 96.81 108 ILE A O 1
ATOM 852 N N . LYS A 1 109 ? 1.289 2.934 27.591 1.00 97.75 109 LYS A N 1
ATOM 853 C CA . LYS A 1 109 ? 1.875 3.186 28.911 1.00 97.75 109 LYS A CA 1
ATOM 854 C C . LYS A 1 109 ? 0.898 3.876 29.867 1.00 97.75 109 LYS A C 1
ATOM 856 O O . LYS A 1 109 ? 0.785 3.445 31.009 1.00 97.75 109 LYS A O 1
ATOM 861 N N . ASP A 1 110 ? 0.175 4.893 29.396 1.00 96.56 110 ASP A N 1
ATOM 862 C CA . ASP A 1 110 ? -0.804 5.655 30.184 1.00 96.56 110 ASP A CA 1
ATOM 863 C C . ASP A 1 110 ? -1.972 4.776 30.674 1.00 96.56 110 ASP A C 1
ATOM 865 O O . ASP A 1 110 ? -2.437 4.952 31.796 1.00 96.56 110 ASP A O 1
ATOM 869 N N . ILE A 1 111 ? -2.461 3.849 29.835 1.00 95.38 111 ILE A N 1
ATOM 870 C CA . ILE A 1 111 ? -3.671 3.052 30.116 1.00 95.38 111 ILE A CA 1
ATOM 871 C C . ILE A 1 111 ? -3.366 1.710 30.785 1.00 95.38 111 ILE A C 1
ATOM 873 O O . ILE A 1 111 ? -4.108 1.289 31.668 1.00 95.38 111 ILE A O 1
ATOM 877 N N . TYR A 1 112 ? -2.293 1.029 30.375 1.00 96.19 112 TYR A N 1
ATOM 878 C CA . TYR A 1 112 ? -1.985 -0.329 30.843 1.00 96.19 112 TYR A CA 1
ATOM 879 C C . TYR A 1 112 ? -0.725 -0.406 31.713 1.00 96.19 112 TYR A C 1
ATOM 881 O O . TYR A 1 112 ? -0.408 -1.475 32.227 1.00 96.19 112 TYR A O 1
ATOM 889 N N . GLY A 1 113 ? 0.038 0.684 31.855 1.00 97.62 113 GLY A N 1
ATOM 890 C CA . GLY A 1 113 ? 1.323 0.681 32.563 1.00 97.62 113 GLY A CA 1
ATOM 891 C C . GLY A 1 113 ? 2.456 -0.050 31.827 1.00 97.62 113 GLY A C 1
ATOM 892 O O . GLY A 1 113 ? 3.586 -0.064 32.319 1.00 97.62 113 GLY A O 1
ATOM 893 N N . VAL A 1 114 ? 2.190 -0.617 30.645 1.00 98.00 114 VAL A N 1
ATOM 894 C CA . VAL A 1 114 ? 3.124 -1.453 29.874 1.00 98.00 114 VAL A CA 1
ATOM 895 C C . VAL A 1 114 ? 4.015 -0.598 28.974 1.00 98.00 114 VAL A C 1
ATOM 897 O O . VAL A 1 114 ? 3.525 0.239 28.216 1.00 98.00 114 VAL A O 1
ATOM 900 N N . ASP A 1 115 ? 5.323 -0.840 29.018 1.00 97.56 115 ASP A N 1
ATOM 901 C CA . ASP A 1 115 ? 6.276 -0.283 28.056 1.00 97.56 115 ASP A CA 1
ATOM 902 C C . ASP A 1 115 ? 6.309 -1.143 26.789 1.00 97.56 115 ASP A C 1
ATOM 904 O O . ASP A 1 115 ? 6.425 -2.367 26.853 1.00 97.56 115 ASP A O 1
ATOM 908 N N . VAL A 1 116 ? 6.207 -0.505 25.622 1.00 96.56 116 VAL A N 1
ATOM 909 C CA . VAL A 1 116 ? 6.254 -1.176 24.316 1.00 96.56 116 VAL A CA 1
ATOM 910 C C . VAL A 1 116 ? 7.102 -0.376 23.334 1.00 96.56 116 VAL A C 1
ATOM 912 O O . VAL A 1 116 ? 7.124 0.853 23.369 1.00 96.56 116 VAL A O 1
ATOM 915 N N . GLU A 1 117 ? 7.782 -1.064 22.421 1.00 96.81 117 GLU A N 1
ATOM 916 C CA . GLU A 1 117 ? 8.577 -0.401 21.388 1.00 96.81 117 GLU A CA 1
ATOM 917 C C . GLU A 1 117 ? 7.708 0.227 20.287 1.00 96.81 117 GLU A C 1
ATOM 919 O O . GLU A 1 117 ? 6.596 -0.226 19.982 1.00 96.81 117 GLU A O 1
ATOM 924 N N . GLN A 1 118 ? 8.245 1.266 19.639 1.00 94.94 118 GLN A N 1
ATOM 925 C CA . GLN A 1 118 ? 7.689 1.799 18.396 1.00 94.94 118 GLN A CA 1
ATOM 926 C C . GLN A 1 118 ? 7.901 0.794 17.261 1.00 94.94 118 GLN A C 1
ATOM 928 O O . GLN A 1 118 ? 9.006 0.292 17.061 1.00 94.94 118 GLN A O 1
ATOM 933 N N . TYR A 1 119 ? 6.863 0.542 16.465 1.00 91.88 119 TYR A N 1
ATOM 934 C CA . TYR A 1 119 ? 6.998 -0.308 15.291 1.00 91.88 119 TYR A CA 1
ATOM 935 C C . TYR A 1 119 ? 7.670 0.475 14.161 1.00 91.88 119 TYR A C 1
ATOM 937 O O . TYR A 1 119 ? 7.197 1.545 13.778 1.00 91.88 119 TYR A O 1
ATOM 945 N N . LYS A 1 120 ? 8.742 -0.081 13.594 1.00 88.50 120 LYS A N 1
ATOM 946 C CA . LYS A 1 120 ? 9.502 0.539 12.494 1.00 88.50 120 LYS A CA 1
ATOM 947 C C . LYS A 1 120 ? 8.769 0.414 11.145 1.00 88.50 120 LYS A C 1
ATOM 949 O O . LYS A 1 120 ? 8.846 1.308 10.303 1.00 88.50 120 LYS A O 1
ATOM 954 N N . ASP A 1 121 ? 7.982 -0.650 10.994 1.00 85.44 121 ASP A N 1
ATOM 955 C CA . ASP A 1 121 ? 7.379 -1.073 9.725 1.00 85.44 121 ASP A CA 1
ATOM 956 C C . ASP A 1 121 ? 6.070 -0.359 9.349 1.00 85.44 121 ASP A C 1
ATOM 958 O O . ASP A 1 121 ? 5.712 -0.322 8.174 1.00 85.44 121 ASP A O 1
ATOM 962 N N . TYR A 1 122 ? 5.355 0.246 10.304 1.00 83.88 122 TYR A N 1
ATOM 963 C CA . TYR A 1 122 ? 4.107 0.982 10.031 1.00 83.88 122 TYR A CA 1
ATOM 964 C C . TYR A 1 122 ? 4.380 2.467 9.746 1.00 83.88 122 TYR A C 1
ATOM 966 O O . TYR A 1 122 ? 3.775 3.364 10.335 1.00 83.88 122 TYR A O 1
ATOM 974 N N . THR A 1 123 ? 5.327 2.721 8.843 1.00 85.62 123 THR A N 1
ATOM 975 C CA . THR A 1 123 ? 5.776 4.054 8.421 1.00 85.62 123 THR A CA 1
ATOM 976 C C . THR A 1 123 ? 5.678 4.204 6.901 1.00 85.62 123 THR A C 1
ATOM 978 O O . THR A 1 123 ? 5.632 3.219 6.165 1.00 85.62 123 THR A O 1
ATOM 981 N N . SER A 1 124 ? 5.644 5.445 6.400 1.00 84.12 124 SER A N 1
ATOM 982 C CA . SER A 1 124 ? 5.554 5.701 4.952 1.00 84.12 124 SER A CA 1
ATOM 983 C C . SER A 1 124 ? 6.786 5.200 4.195 1.00 84.12 124 SER A C 1
ATOM 985 O O . SER A 1 124 ? 6.648 4.659 3.103 1.00 84.12 124 SER A O 1
ATOM 987 N N . SER A 1 125 ? 7.974 5.337 4.790 1.00 85.06 125 SER A N 1
ATOM 988 C CA . SER A 1 125 ? 9.230 4.828 4.235 1.00 85.06 125 SER A CA 1
ATOM 989 C C . SER A 1 125 ? 9.255 3.302 4.198 1.00 85.06 125 SER A C 1
ATOM 991 O O . SER A 1 125 ? 9.582 2.740 3.159 1.00 85.06 125 SER A O 1
ATOM 993 N N . ALA A 1 126 ? 8.832 2.612 5.263 1.00 87.19 126 ALA A N 1
ATOM 994 C CA . ALA A 1 126 ? 8.745 1.149 5.254 1.00 87.19 126 ALA A CA 1
ATOM 995 C C . ALA A 1 126 ? 7.711 0.621 4.240 1.00 87.19 126 ALA A C 1
ATOM 997 O O . ALA A 1 126 ? 7.961 -0.389 3.579 1.00 87.19 126 ALA A O 1
ATOM 998 N N . ALA A 1 127 ? 6.583 1.319 4.060 1.00 85.81 127 ALA A N 1
ATOM 999 C CA . ALA A 1 127 ? 5.618 1.002 3.008 1.00 85.81 127 ALA A CA 1
ATOM 1000 C C . ALA A 1 127 ? 6.230 1.163 1.603 1.00 85.81 127 ALA A C 1
ATOM 1002 O O . ALA A 1 127 ? 6.117 0.247 0.788 1.00 85.81 127 ALA A O 1
ATOM 1003 N N . GLN A 1 128 ? 6.936 2.272 1.336 1.00 86.06 128 GLN A N 1
ATOM 1004 C CA . GLN A 1 128 ? 7.652 2.484 0.070 1.00 86.06 128 GLN A CA 1
ATOM 1005 C C . GLN A 1 128 ? 8.735 1.415 -0.153 1.00 86.06 128 GLN A C 1
ATOM 1007 O O . GLN A 1 128 ? 8.812 0.840 -1.233 1.00 86.06 128 GLN A O 1
ATOM 1012 N N . ALA A 1 129 ? 9.520 1.082 0.875 1.00 88.25 129 ALA A N 1
ATOM 1013 C CA . ALA A 1 129 ? 10.577 0.073 0.808 1.00 88.25 129 ALA A CA 1
ATOM 1014 C C . ALA A 1 129 ? 10.037 -1.317 0.442 1.00 88.25 129 ALA A C 1
ATOM 1016 O O . ALA A 1 129 ? 10.612 -2.014 -0.394 1.00 88.25 129 ALA A O 1
ATOM 1017 N N . ARG A 1 130 ? 8.907 -1.720 1.040 1.00 87.12 130 ARG A N 1
ATOM 1018 C CA . ARG A 1 130 ? 8.212 -2.968 0.685 1.00 87.12 130 ARG A CA 1
ATOM 1019 C C . ARG A 1 130 ? 7.703 -2.926 -0.758 1.00 87.12 130 ARG A C 1
ATOM 1021 O O . ARG A 1 130 ? 7.845 -3.908 -1.477 1.00 87.12 130 ARG A O 1
ATOM 1028 N N . TRP A 1 131 ? 7.160 -1.793 -1.193 1.00 85.19 131 TRP A N 1
ATOM 1029 C CA . TRP A 1 131 ? 6.654 -1.601 -2.552 1.00 85.19 131 TRP A CA 1
ATOM 1030 C C . TRP A 1 131 ? 7.735 -1.671 -3.633 1.00 85.19 131 TRP A C 1
ATOM 1032 O O . TRP A 1 131 ? 7.568 -2.421 -4.592 1.00 85.19 131 TRP A O 1
ATOM 1042 N N . GLU A 1 132 ? 8.863 -0.972 -3.481 1.00 89.56 132 GLU A N 1
ATOM 1043 C CA . GLU A 1 132 ? 9.937 -1.023 -4.486 1.00 89.56 132 GLU A CA 1
ATOM 1044 C C . GLU A 1 132 ? 10.540 -2.430 -4.602 1.00 89.56 132 GLU A C 1
ATOM 1046 O O . GLU A 1 132 ? 10.854 -2.878 -5.706 1.00 89.56 132 GLU A O 1
ATOM 1051 N N . LYS A 1 133 ? 10.604 -3.170 -3.484 1.00 88.94 133 LYS A N 1
ATOM 1052 C CA . LYS A 1 133 ? 10.997 -4.588 -3.457 1.00 88.94 133 LYS A CA 1
ATOM 1053 C C . LYS A 1 133 ? 9.985 -5.510 -4.147 1.00 88.94 133 LYS A C 1
ATOM 1055 O O . LYS A 1 133 ? 10.400 -6.493 -4.748 1.00 88.94 133 LYS A O 1
ATOM 1060 N N . MET A 1 134 ? 8.685 -5.202 -4.102 1.00 86.56 134 MET A N 1
ATOM 1061 C CA . MET A 1 134 ? 7.654 -5.936 -4.857 1.00 86.56 134 MET A CA 1
ATOM 1062 C C . MET A 1 134 ? 7.646 -5.573 -6.351 1.00 86.56 134 MET A C 1
ATOM 1064 O O . MET A 1 134 ? 7.376 -6.436 -7.185 1.00 86.56 134 MET A O 1
ATOM 1068 N N . ARG A 1 135 ? 7.971 -4.321 -6.704 1.00 89.62 135 ARG A N 1
ATOM 1069 C CA . ARG A 1 135 ? 8.121 -3.867 -8.098 1.00 89.62 135 ARG A CA 1
ATOM 1070 C C . ARG A 1 135 ? 9.318 -4.499 -8.797 1.00 89.62 135 ARG A C 1
ATOM 1072 O O . ARG A 1 135 ? 9.164 -4.955 -9.925 1.00 89.62 135 ARG A O 1
ATOM 1079 N N . ALA A 1 136 ? 10.480 -4.528 -8.144 1.00 92.62 136 ALA A N 1
ATOM 1080 C CA . ALA A 1 136 ? 11.747 -4.945 -8.744 1.00 92.62 136 ALA A CA 1
ATOM 1081 C C . ALA A 1 136 ? 11.686 -6.270 -9.544 1.00 92.62 136 ALA A C 1
ATOM 1083 O O . ALA A 1 136 ? 12.070 -6.245 -10.714 1.00 92.62 136 ALA A O 1
ATOM 1084 N N . PRO A 1 137 ? 11.165 -7.405 -9.023 1.00 92.50 137 PRO A N 1
ATOM 1085 C CA . PRO A 1 137 ? 11.094 -8.646 -9.801 1.00 92.50 137 PRO A CA 1
ATOM 1086 C C . PRO A 1 137 ? 10.167 -8.535 -11.021 1.00 92.50 137 PRO A C 1
ATOM 1088 O O . PRO A 1 137 ? 10.520 -9.010 -12.097 1.00 92.50 137 PRO A O 1
ATOM 1091 N N . VAL A 1 138 ? 9.023 -7.851 -10.888 1.00 91.69 138 VAL A N 1
ATOM 1092 C CA . VAL A 1 138 ? 8.062 -7.652 -11.989 1.00 91.69 138 VAL A CA 1
ATOM 1093 C C . VAL A 1 138 ? 8.645 -6.746 -13.075 1.00 91.69 138 VAL A C 1
ATOM 1095 O O . VAL A 1 138 ? 8.456 -7.000 -14.264 1.00 91.69 138 VAL A O 1
ATOM 1098 N N . ILE A 1 139 ? 9.371 -5.694 -12.686 1.00 94.69 139 ILE A N 1
ATOM 1099 C CA . ILE A 1 139 ? 10.079 -4.824 -13.630 1.00 94.69 139 ILE A CA 1
ATOM 1100 C C . ILE A 1 139 ? 11.180 -5.614 -14.331 1.00 94.69 139 ILE A C 1
ATOM 1102 O O . ILE A 1 139 ? 11.270 -5.529 -15.550 1.00 94.69 139 ILE A O 1
ATOM 1106 N N . LYS A 1 140 ? 11.972 -6.407 -13.601 1.00 95.38 140 LYS A N 1
ATOM 1107 C CA . LYS A 1 140 ? 13.056 -7.213 -14.172 1.00 95.38 140 LYS A CA 1
ATOM 1108 C C . LYS A 1 140 ? 12.550 -8.180 -15.242 1.00 95.38 140 LYS A C 1
ATOM 1110 O O . LYS A 1 140 ? 12.957 -8.062 -16.393 1.00 95.38 140 LYS A O 1
ATOM 1115 N N . GLU A 1 141 ? 11.589 -9.037 -14.900 1.00 95.25 141 GLU A N 1
ATOM 1116 C CA . GLU A 1 141 ? 10.983 -10.011 -15.823 1.00 95.25 141 GLU A CA 1
ATOM 1117 C C . GLU A 1 141 ? 10.447 -9.336 -17.102 1.00 95.25 141 GLU A C 1
ATOM 1119 O O . GLU A 1 141 ? 10.691 -9.776 -18.230 1.00 95.25 141 GLU A O 1
ATOM 1124 N N . ARG A 1 142 ? 9.740 -8.210 -16.946 1.00 95.56 142 ARG A N 1
ATOM 1125 C CA . ARG A 1 142 ? 9.120 -7.502 -18.075 1.00 95.56 142 ARG A CA 1
ATOM 1126 C C . ARG A 1 142 ? 10.110 -6.648 -18.869 1.00 95.56 142 ARG A C 1
ATOM 1128 O O . ARG A 1 142 ? 9.895 -6.451 -20.069 1.00 95.56 142 ARG A O 1
ATOM 1135 N N . ALA A 1 143 ? 11.189 -6.179 -18.246 1.00 97.00 143 ALA A N 1
ATOM 1136 C CA . ALA A 1 143 ? 12.309 -5.536 -18.922 1.00 97.00 143 ALA A CA 1
ATOM 1137 C C . ALA A 1 143 ? 13.082 -6.556 -19.762 1.00 97.00 143 ALA A C 1
ATOM 1139 O O . ALA A 1 143 ? 13.281 -6.302 -20.945 1.00 97.00 143 ALA A O 1
ATOM 1140 N N . GLU A 1 144 ? 13.408 -7.735 -19.224 1.00 97.38 144 GLU A N 1
ATOM 1141 C CA . GLU A 1 144 ? 14.038 -8.839 -19.967 1.00 97.38 144 GLU A CA 1
ATOM 1142 C C . GLU A 1 144 ? 13.196 -9.231 -21.199 1.00 97.38 144 GLU A C 1
ATOM 1144 O O . GLU A 1 144 ? 13.705 -9.266 -22.324 1.00 97.38 144 GLU A O 1
ATOM 1149 N N . ALA A 1 145 ? 11.879 -9.404 -21.030 1.00 96.75 145 ALA A N 1
ATOM 1150 C CA . ALA A 1 145 ? 10.959 -9.722 -22.128 1.00 96.75 145 ALA A CA 1
ATOM 1151 C C . ALA A 1 145 ? 10.825 -8.609 -23.193 1.00 96.75 145 ALA A C 1
ATOM 1153 O O . ALA A 1 145 ? 10.547 -8.894 -24.364 1.00 96.75 145 ALA A O 1
ATOM 1154 N N . ALA A 1 146 ? 11.005 -7.339 -22.818 1.00 97.25 146 ALA A N 1
ATOM 1155 C CA . ALA A 1 146 ? 11.017 -6.213 -23.755 1.00 97.25 146 ALA A CA 1
ATOM 1156 C C . ALA A 1 146 ? 12.378 -6.073 -24.458 1.00 97.25 146 ALA A C 1
ATOM 1158 O O . ALA A 1 146 ? 12.428 -5.914 -25.680 1.00 97.25 146 ALA A O 1
ATOM 1159 N N . LEU A 1 147 ? 13.478 -6.212 -23.715 1.00 97.69 147 LEU A N 1
ATOM 1160 C CA . LEU A 1 147 ? 14.848 -6.158 -24.221 1.00 97.69 147 LEU A CA 1
ATOM 1161 C C . LEU A 1 147 ? 15.135 -7.297 -25.207 1.00 97.69 147 LEU A C 1
ATOM 1163 O O . LEU A 1 147 ? 15.795 -7.059 -26.214 1.00 97.69 147 LEU A O 1
ATOM 1167 N N . ALA A 1 148 ? 14.554 -8.486 -25.019 1.00 97.69 148 ALA A N 1
ATOM 1168 C CA . ALA A 1 148 ? 14.614 -9.562 -26.012 1.00 97.69 148 ALA A CA 1
ATOM 1169 C C . ALA A 1 148 ? 14.004 -9.154 -27.374 1.00 97.69 148 ALA A C 1
ATOM 1171 O O . ALA A 1 148 ? 14.574 -9.443 -28.428 1.00 97.69 148 ALA A O 1
ATOM 1172 N N . LYS A 1 149 ? 12.878 -8.421 -27.372 1.00 96.81 149 LYS A N 1
ATOM 1173 C CA . LYS A 1 149 ? 12.236 -7.901 -28.599 1.00 96.81 149 LYS A CA 1
ATOM 1174 C C . LYS A 1 149 ? 13.049 -6.769 -29.235 1.00 96.81 149 LYS A C 1
ATOM 1176 O O . LYS A 1 149 ? 13.151 -6.706 -30.459 1.00 96.81 149 LYS A O 1
ATOM 1181 N N . VAL A 1 150 ? 13.637 -5.898 -28.409 1.00 96.75 150 VAL A N 1
ATOM 1182 C CA . VAL A 1 150 ? 14.585 -4.854 -28.837 1.00 96.75 150 VAL A CA 1
ATOM 1183 C C . VAL A 1 150 ? 15.787 -5.492 -29.534 1.00 96.75 150 VAL A C 1
ATOM 1185 O O . VAL A 1 150 ? 16.084 -5.140 -30.674 1.00 96.75 150 VAL A O 1
ATOM 1188 N N . LYS A 1 151 ? 16.418 -6.486 -28.899 1.00 96.75 151 LYS A N 1
ATOM 1189 C CA . LYS A 1 151 ? 17.580 -7.203 -29.432 1.00 96.75 151 LYS A CA 1
ATOM 1190 C C . LYS A 1 151 ? 17.277 -7.871 -30.770 1.00 96.75 151 LYS A C 1
ATOM 1192 O O . LYS A 1 151 ? 18.037 -7.680 -31.708 1.00 96.75 151 LYS A O 1
ATOM 1197 N N . ALA A 1 152 ? 16.135 -8.551 -30.897 1.00 95.88 152 ALA A N 1
ATOM 1198 C CA . ALA A 1 152 ? 15.720 -9.167 -32.158 1.00 95.88 152 ALA A CA 1
ATOM 1199 C C . ALA A 1 152 ? 15.579 -8.152 -33.313 1.00 95.88 152 ALA A C 1
ATOM 1201 O O . ALA A 1 152 ? 15.960 -8.456 -34.443 1.00 95.88 152 ALA A O 1
ATOM 1202 N N . LYS A 1 153 ? 15.081 -6.934 -33.047 1.00 93.62 153 LYS A N 1
ATOM 1203 C CA . LYS A 1 153 ? 15.036 -5.858 -34.056 1.00 93.62 153 LYS A CA 1
ATOM 1204 C C . LYS A 1 153 ? 16.420 -5.302 -34.388 1.00 93.62 153 LYS A C 1
ATOM 1206 O O . LYS A 1 153 ? 16.702 -5.079 -35.560 1.00 93.62 153 LYS A O 1
ATOM 1211 N N . LEU A 1 154 ? 17.273 -5.094 -33.384 1.00 93.06 154 LEU A N 1
ATOM 1212 C CA . LEU A 1 154 ? 18.641 -4.611 -33.591 1.00 93.06 154 LEU A CA 1
ATOM 1213 C C . LEU A 1 154 ? 19.513 -5.634 -34.336 1.00 93.06 154 LEU A C 1
ATOM 1215 O O . LEU A 1 154 ? 20.348 -5.238 -35.142 1.00 93.06 154 LEU A O 1
ATOM 1219 N N . ASP A 1 155 ? 19.294 -6.932 -34.125 1.00 92.81 155 ASP A N 1
ATOM 1220 C CA . ASP A 1 155 ? 19.976 -8.005 -34.857 1.00 92.81 155 ASP A CA 1
ATOM 1221 C C . ASP A 1 155 ? 19.489 -8.116 -36.308 1.00 92.81 155 ASP A C 1
ATOM 1223 O O . ASP A 1 155 ? 20.299 -8.308 -37.215 1.00 92.81 155 ASP A O 1
ATOM 1227 N N . ALA A 1 156 ? 18.183 -7.946 -36.546 1.00 90.50 156 ALA A N 1
ATOM 1228 C CA . ALA A 1 156 ? 17.627 -7.893 -37.898 1.00 90.50 156 ALA A CA 1
ATOM 1229 C C . ALA A 1 156 ? 18.165 -6.687 -38.689 1.00 90.50 156 ALA A C 1
ATOM 1231 O O . ALA A 1 156 ? 18.547 -6.839 -39.846 1.00 90.50 156 ALA A O 1
ATOM 1232 N N . ASP A 1 157 ? 18.268 -5.514 -38.056 1.00 89.75 157 ASP A N 1
ATOM 1233 C CA . ASP A 1 157 ? 18.913 -4.338 -38.649 1.00 89.75 157 ASP A CA 1
ATOM 1234 C C . ASP A 1 157 ? 20.424 -4.549 -38.853 1.00 89.75 157 ASP A C 1
ATOM 1236 O O . ASP A 1 157 ? 20.974 -4.205 -39.898 1.00 89.75 157 ASP A O 1
ATOM 1240 N N . ALA A 1 158 ? 21.108 -5.201 -37.908 1.00 88.38 158 ALA A N 1
ATOM 1241 C CA . ALA A 1 158 ? 22.520 -5.542 -38.055 1.00 88.38 158 ALA A CA 1
ATOM 1242 C C . ALA A 1 158 ? 22.788 -6.532 -39.208 1.00 88.38 158 ALA A C 1
ATOM 1244 O O . ALA A 1 158 ? 23.892 -6.529 -39.757 1.00 88.38 158 ALA A O 1
ATOM 1245 N N . ALA A 1 159 ? 21.809 -7.338 -39.626 1.00 89.00 159 ALA A N 1
ATOM 1246 C CA . ALA A 1 159 ? 21.928 -8.178 -40.819 1.00 89.00 159 ALA A CA 1
ATOM 1247 C C . ALA A 1 159 ? 21.879 -7.378 -42.140 1.00 89.00 159 ALA A C 1
ATOM 1249 O O . ALA A 1 159 ? 22.285 -7.902 -43.180 1.00 89.00 159 ALA A O 1
ATOM 1250 N N . LEU A 1 160 ? 21.421 -6.120 -42.120 1.00 86.69 160 LEU A N 1
ATOM 1251 C CA . LEU A 1 160 ? 21.374 -5.259 -43.302 1.00 86.69 160 LEU A CA 1
ATOM 1252 C C . LEU A 1 160 ? 22.773 -4.745 -43.697 1.00 86.69 160 LEU A C 1
ATOM 1254 O O . LEU A 1 160 ? 23.629 -4.510 -42.830 1.00 86.69 160 LEU A O 1
ATOM 1258 N N . PRO A 1 161 ? 23.019 -4.521 -45.004 1.00 80.88 161 PRO A N 1
ATOM 1259 C CA . PRO A 1 161 ? 24.277 -3.969 -45.482 1.00 80.88 161 PRO A CA 1
ATOM 1260 C C . PRO A 1 161 ? 24.507 -2.549 -44.953 1.00 80.88 161 PRO A C 1
ATOM 1262 O O . PRO A 1 161 ? 23.591 -1.729 -44.850 1.00 80.88 161 PRO A O 1
ATOM 1265 N N . ILE A 1 162 ? 25.770 -2.240 -44.667 1.00 74.06 162 ILE A N 1
ATOM 1266 C CA . ILE A 1 162 ? 26.226 -0.873 -44.404 1.00 74.06 162 ILE A CA 1
ATOM 1267 C C . ILE A 1 162 ? 26.485 -0.210 -45.768 1.00 74.06 162 ILE A C 1
ATOM 1269 O O . ILE A 1 162 ? 27.173 -0.814 -46.599 1.00 74.06 162 ILE A O 1
ATOM 1273 N N . PRO A 1 163 ? 25.973 1.006 -46.036 1.00 65.19 163 PRO A N 1
ATOM 1274 C CA . PRO A 1 163 ? 26.249 1.696 -47.289 1.00 65.19 163 PRO A CA 1
ATOM 1275 C C . PRO A 1 163 ? 27.749 1.984 -47.388 1.00 65.19 163 PRO A C 1
ATOM 1277 O O . PRO A 1 163 ? 28.314 2.729 -46.587 1.00 65.19 163 PRO A O 1
ATOM 1280 N N . THR A 1 164 ? 28.409 1.375 -48.372 1.00 59.56 164 THR A N 1
ATOM 1281 C CA . THR A 1 164 ? 29.821 1.658 -48.654 1.00 59.56 164 THR A CA 1
ATOM 1282 C C . THR A 1 164 ? 29.912 3.064 -49.250 1.00 59.56 164 THR A C 1
ATOM 1284 O O . THR A 1 164 ? 29.186 3.340 -50.208 1.00 59.56 164 THR A O 1
ATOM 1287 N N . PRO A 1 165 ? 30.767 3.967 -48.735 1.00 55.75 165 PRO A N 1
ATOM 1288 C CA . PRO A 1 165 ? 30.920 5.288 -49.328 1.00 55.75 165 PRO A CA 1
ATOM 1289 C C . PRO A 1 165 ? 31.447 5.138 -50.757 1.00 55.75 165 PRO A C 1
ATOM 1291 O O . PRO A 1 165 ? 32.549 4.632 -50.973 1.00 55.75 165 PRO A O 1
ATOM 1294 N N . THR A 1 166 ? 30.654 5.573 -51.739 1.00 48.50 166 THR A N 1
ATOM 1295 C CA . THR A 1 166 ? 31.078 5.617 -53.141 1.00 48.50 166 THR A CA 1
ATOM 1296 C C . THR A 1 166 ? 32.372 6.431 -53.235 1.00 48.50 166 THR A C 1
ATOM 1298 O O . THR A 1 166 ? 32.420 7.533 -52.677 1.00 48.50 166 THR A O 1
ATOM 1301 N N . PRO A 1 167 ? 33.431 5.933 -53.903 1.00 47.62 167 PRO A N 1
ATOM 1302 C CA . PRO A 1 167 ? 34.669 6.688 -54.027 1.00 47.62 167 PRO A CA 1
ATOM 1303 C C . PRO A 1 167 ? 34.384 8.039 -54.685 1.00 47.62 167 PRO A C 1
ATOM 1305 O O . PRO A 1 167 ? 33.754 8.114 -55.741 1.00 47.62 167 PRO A O 1
ATOM 1308 N N . LYS A 1 168 ? 34.846 9.111 -54.031 1.00 54.25 168 LYS A N 1
ATOM 1309 C CA . LYS A 1 168 ? 34.758 10.486 -54.534 1.00 54.25 168 LYS A CA 1
ATOM 1310 C C . LYS A 1 168 ? 35.305 10.513 -55.970 1.00 54.25 168 LYS A C 1
ATOM 1312 O O . LYS A 1 168 ? 36.439 10.067 -56.153 1.00 54.25 168 LYS A O 1
ATOM 1317 N N . PRO A 1 169 ? 34.552 11.012 -56.970 1.00 47.16 169 PRO A N 1
ATOM 1318 C CA . PRO A 1 169 ? 35.013 10.990 -58.352 1.00 47.16 169 PRO A CA 1
ATOM 1319 C C . PRO A 1 169 ? 36.341 11.740 -58.475 1.00 47.16 169 PRO A C 1
ATOM 1321 O O . PRO A 1 169 ? 36.478 12.870 -57.997 1.00 47.16 169 PRO A O 1
ATOM 1324 N N . THR A 1 170 ? 37.321 11.084 -59.097 1.00 45.47 170 THR A N 1
ATOM 1325 C CA . THR A 1 170 ? 38.631 11.662 -59.398 1.00 45.47 170 THR A CA 1
ATOM 1326 C C . THR A 1 170 ? 38.431 12.948 -60.202 1.00 45.47 170 THR A C 1
ATOM 1328 O O . THR A 1 170 ? 37.724 12.904 -61.213 1.00 45.47 170 THR A O 1
ATOM 1331 N N . PRO A 1 171 ? 39.012 14.093 -59.797 1.00 51.81 171 PRO A N 1
ATOM 1332 C CA . PRO A 1 171 ? 38.893 15.315 -60.578 1.00 51.81 171 PRO A CA 1
ATOM 1333 C C . PRO A 1 171 ? 39.535 15.104 -61.953 1.00 51.81 171 PRO A C 1
ATOM 1335 O O . PRO A 1 171 ? 40.723 14.801 -62.057 1.00 51.81 171 PRO A O 1
ATOM 1338 N N . VAL A 1 172 ? 38.731 15.254 -63.005 1.00 47.44 172 VAL A N 1
ATOM 1339 C CA . VAL A 1 172 ? 39.205 15.273 -64.394 1.00 47.44 172 VAL A CA 1
ATOM 1340 C C . VAL A 1 172 ? 40.122 16.496 -64.554 1.00 47.44 172 VAL A C 1
ATOM 1342 O O . VAL A 1 172 ? 39.753 17.571 -64.073 1.00 47.44 172 VAL A O 1
ATOM 1345 N N . PRO A 1 173 ? 41.312 16.374 -65.174 1.00 46.38 173 PRO A N 1
ATOM 1346 C CA . PRO A 1 173 ? 42.232 17.499 -65.299 1.00 46.38 173 PRO A CA 1
ATOM 1347 C C . PRO A 1 173 ? 41.600 18.626 -66.124 1.00 46.38 173 PRO A C 1
ATOM 1349 O O . PRO A 1 173 ? 41.200 18.425 -67.270 1.00 46.38 173 PRO A O 1
ATOM 1352 N N . SER A 1 174 ? 41.518 19.817 -65.528 1.00 44.88 174 SER A N 1
ATOM 1353 C CA . SER A 1 174 ? 41.027 21.020 -66.200 1.00 44.88 174 SER A CA 1
ATOM 1354 C C . SER A 1 174 ? 42.020 21.452 -67.272 1.00 44.88 174 SER A C 1
ATOM 1356 O O . SER A 1 174 ? 43.183 21.710 -66.965 1.00 44.88 174 SER A O 1
ATOM 1358 N N . THR A 1 175 ? 41.558 21.582 -68.513 1.00 43.59 175 THR A N 1
ATOM 1359 C CA . THR A 1 175 ? 42.343 22.213 -69.576 1.00 43.59 175 THR A CA 1
ATOM 1360 C C . THR A 1 175 ? 42.544 23.701 -69.295 1.00 43.59 175 THR A C 1
ATOM 1362 O O . THR A 1 175 ? 41.649 24.393 -68.811 1.00 43.59 175 THR A O 1
ATOM 1365 N N . GLU A 1 176 ? 43.751 24.151 -69.606 1.00 48.62 176 GLU A N 1
ATOM 1366 C CA . GLU A 1 176 ? 44.304 25.494 -69.451 1.00 48.62 176 GLU A CA 1
ATOM 1367 C C . GLU A 1 176 ? 43.522 26.596 -70.193 1.00 48.62 176 GLU A C 1
ATOM 1369 O O . GLU A 1 176 ? 43.116 26.408 -71.341 1.00 48.62 176 GLU A O 1
ATOM 1374 N N . PRO A 1 177 ? 43.391 27.781 -69.569 1.00 44.44 177 PRO A N 1
ATOM 1375 C CA . PRO A 1 177 ? 43.319 29.039 -70.303 1.00 44.44 177 PRO A CA 1
ATOM 1376 C C . PRO A 1 177 ? 44.363 30.059 -69.807 1.00 44.44 177 PRO A C 1
ATOM 1378 O O . PRO A 1 177 ? 44.416 30.408 -68.628 1.00 44.44 177 PRO A O 1
ATOM 1381 N N . ALA A 1 178 ? 45.142 30.603 -70.739 1.00 34.44 178 ALA A N 1
ATOM 1382 C CA . ALA A 1 178 ? 46.024 31.756 -70.545 1.00 34.44 178 ALA A CA 1
ATOM 1383 C C . ALA A 1 178 ? 45.503 32.969 -71.353 1.00 34.44 178 ALA A C 1
ATOM 1385 O O . ALA A 1 178 ? 44.798 32.758 -72.342 1.00 34.44 178 ALA A O 1
ATOM 1386 N N . PRO A 1 179 ? 45.935 34.218 -71.078 1.00 51.44 179 PRO A N 1
ATOM 1387 C CA . PRO A 1 179 ? 46.259 34.828 -69.783 1.00 51.44 179 PRO A CA 1
ATOM 1388 C C . PRO A 1 179 ? 45.504 36.170 -69.532 1.00 51.44 179 PRO A C 1
ATOM 1390 O O . PRO A 1 179 ? 44.687 36.613 -70.333 1.00 51.44 179 PRO A O 1
ATOM 1393 N N . SER A 1 180 ? 45.797 36.809 -68.390 1.00 39.88 180 SER A N 1
ATOM 1394 C CA . SER A 1 180 ? 45.260 38.101 -67.884 1.00 39.88 180 SER A CA 1
ATOM 1395 C C . SER A 1 180 ? 45.650 39.340 -68.732 1.00 39.88 180 SER A C 1
ATOM 1397 O O . SER A 1 180 ? 46.577 39.230 -69.540 1.00 39.88 180 SER A O 1
ATOM 1399 N N . PRO A 1 181 ? 45.008 40.526 -68.553 1.00 45.16 181 PRO A N 1
ATOM 1400 C CA . PRO A 1 181 ? 45.609 41.534 -67.641 1.00 45.16 181 PRO A CA 1
ATOM 1401 C C . PRO A 1 181 ? 44.646 42.483 -66.855 1.00 45.16 181 PRO A C 1
ATOM 1403 O O . PRO A 1 181 ? 43.578 42.814 -67.353 1.00 45.16 181 PRO A O 1
ATOM 1406 N N . SER A 1 182 ? 45.130 42.972 -65.689 1.00 38.00 182 SER A N 1
ATOM 1407 C CA . SER A 1 182 ? 45.019 44.327 -65.045 1.00 38.00 182 SER A CA 1
ATOM 1408 C C . SER A 1 182 ? 43.658 45.091 -64.926 1.00 38.00 182 SER A C 1
ATOM 1410 O O . SER A 1 182 ? 42.792 44.961 -65.775 1.00 38.00 182 SER A O 1
ATOM 1412 N N . GLU A 1 183 ? 43.369 45.978 -63.945 1.00 41.53 183 GLU A N 1
ATOM 1413 C CA . GLU A 1 183 ? 44.083 46.511 -62.753 1.00 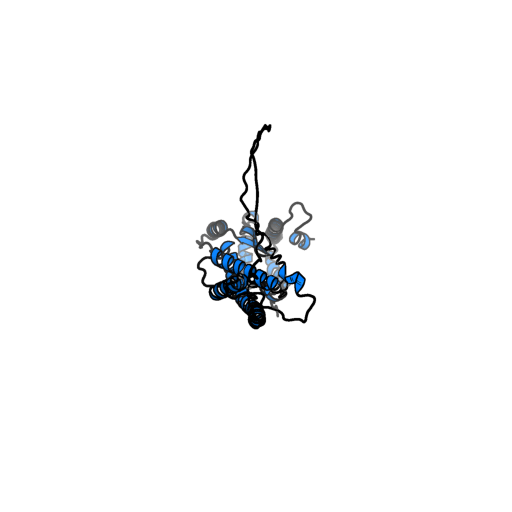41.53 183 GLU A CA 1
ATOM 1414 C C . GLU A 1 183 ? 43.135 47.273 -61.762 1.00 41.53 183 GLU A C 1
ATOM 1416 O O . GLU A 1 183 ? 42.019 47.631 -62.123 1.00 41.53 183 GLU A O 1
ATOM 1421 N N . SER A 1 184 ? 43.657 47.619 -60.567 1.00 37.09 184 SER A N 1
ATOM 1422 C CA . SER A 1 184 ? 43.360 48.811 -59.715 1.00 37.09 184 SER A CA 1
ATOM 1423 C C . SER A 1 184 ? 42.163 48.939 -58.715 1.00 37.09 184 SER A C 1
ATOM 1425 O O . SER A 1 184 ? 41.041 49.272 -59.073 1.00 37.09 184 SER A O 1
ATOM 1427 N N . THR A 1 185 ? 42.514 48.845 -57.413 1.00 34.94 185 THR A N 1
ATOM 1428 C CA . THR A 1 185 ? 42.280 49.789 -56.263 1.00 34.94 185 THR A CA 1
ATOM 1429 C C . THR A 1 185 ? 40.894 50.341 -55.823 1.00 34.94 185 THR A C 1
ATOM 1431 O O . THR A 1 185 ? 40.352 51.199 -56.503 1.00 34.94 185 THR A O 1
ATOM 1434 N N . GLU A 1 186 ? 40.494 49.981 -54.575 1.00 36.34 186 GLU A N 1
ATOM 1435 C CA . GLU 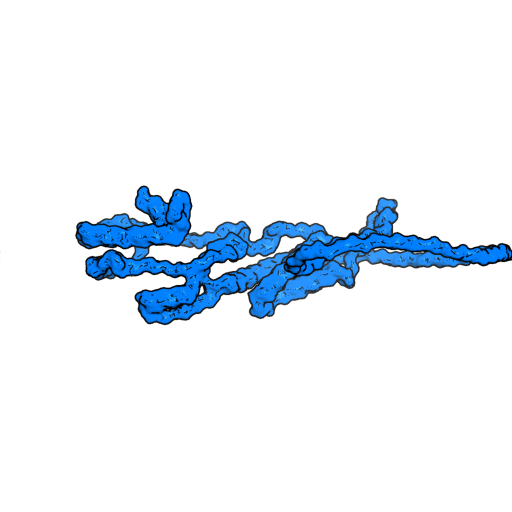A 1 186 ? 40.020 50.800 -53.397 1.00 36.34 186 GLU A CA 1
ATOM 1436 C C . GLU A 1 186 ? 38.969 51.955 -53.502 1.00 36.34 186 GLU A C 1
ATOM 1438 O O . GLU A 1 186 ? 38.769 52.500 -54.581 1.00 36.34 186 GLU A O 1
ATOM 1443 N N . PRO A 1 187 ? 38.368 52.468 -52.382 1.00 53.97 187 PRO A N 1
ATOM 1444 C CA . PRO A 1 187 ? 38.197 51.950 -51.001 1.00 53.97 187 PRO A CA 1
ATOM 1445 C C . PRO A 1 187 ? 36.740 52.070 -50.422 1.00 53.97 187 PRO A C 1
ATOM 1447 O O . PRO A 1 187 ? 35.795 52.450 -51.106 1.00 53.97 187 PRO A O 1
ATOM 1450 N N . ALA A 1 188 ? 36.562 51.746 -49.127 1.00 39.00 188 ALA A N 1
ATOM 1451 C CA . ALA A 1 188 ? 35.352 51.947 -48.282 1.00 39.00 188 ALA A CA 1
ATOM 1452 C C . ALA A 1 188 ? 35.322 53.384 -47.637 1.00 39.00 188 ALA A C 1
ATOM 1454 O O . ALA A 1 188 ? 36.153 54.179 -48.081 1.00 39.00 188 ALA A O 1
ATOM 1455 N N . PRO A 1 189 ? 34.511 53.788 -46.598 1.00 61.84 189 PRO A N 1
ATOM 1456 C CA . PRO A 1 189 ? 33.563 53.050 -45.715 1.00 61.84 189 PRO A CA 1
ATOM 1457 C C . PRO A 1 189 ? 32.289 53.817 -45.188 1.00 61.84 189 PRO A C 1
ATOM 1459 O O . PRO A 1 189 ? 32.012 54.943 -45.584 1.00 61.84 189 PRO A O 1
ATOM 1462 N N . SER A 1 190 ? 31.604 53.235 -44.170 1.00 35.34 190 SER A N 1
ATOM 1463 C CA . SER A 1 190 ? 31.036 53.896 -42.947 1.00 35.34 190 SER A CA 1
ATOM 1464 C C . SER A 1 190 ? 29.501 54.025 -42.739 1.00 35.34 190 SER A C 1
ATOM 1466 O O . SER A 1 190 ? 28.830 54.726 -43.488 1.00 35.34 190 SER A O 1
ATOM 1468 N N . THR A 1 191 ? 28.958 53.463 -41.635 1.00 32.50 191 THR A N 1
ATOM 1469 C CA . THR A 1 191 ? 28.362 54.174 -40.451 1.00 32.50 191 THR A CA 1
ATOM 1470 C C . THR A 1 191 ? 27.421 53.308 -39.562 1.00 32.50 191 THR A C 1
ATOM 1472 O O . THR A 1 191 ? 26.793 52.360 -40.018 1.00 32.50 191 THR A O 1
ATOM 1475 N N . SER A 1 192 ? 27.374 53.648 -38.261 1.00 35.00 192 SER A N 1
ATOM 1476 C CA . SER A 1 192 ? 26.547 53.110 -37.134 1.00 35.00 192 SER A CA 1
ATOM 1477 C C . SER A 1 192 ? 25.224 53.941 -36.977 1.00 35.00 192 SER A C 1
ATOM 1479 O O . SER A 1 192 ? 25.056 54.803 -37.843 1.00 35.00 192 SER A O 1
ATOM 1481 N N . PRO A 1 193 ? 24.313 53.853 -35.949 1.00 54.66 193 PRO A N 1
ATOM 1482 C CA . PRO A 1 193 ? 24.342 53.120 -34.658 1.00 54.66 193 PRO A CA 1
ATOM 1483 C C . PRO A 1 193 ? 23.003 52.540 -34.075 1.00 54.66 193 PRO A C 1
ATOM 1485 O O . PRO A 1 193 ? 21.922 52.658 -34.644 1.00 54.66 193 PRO A O 1
ATOM 1488 N N . THR A 1 194 ? 23.102 51.953 -32.869 1.00 39.03 194 THR A N 1
ATOM 1489 C CA . THR A 1 194 ? 22.034 51.483 -31.936 1.00 39.03 194 THR A CA 1
ATOM 1490 C C . THR A 1 194 ? 21.353 52.626 -31.144 1.00 39.03 194 THR A C 1
ATOM 1492 O O . THR A 1 194 ? 21.944 53.702 -31.025 1.00 39.03 194 THR A O 1
ATOM 1495 N N . PRO A 1 195 ? 20.169 52.409 -30.517 1.00 50.09 195 PRO A N 1
ATOM 1496 C CA . PRO A 1 195 ? 20.090 52.599 -29.046 1.00 50.09 195 PRO A CA 1
ATOM 1497 C C . PRO A 1 195 ? 19.151 51.640 -28.250 1.00 50.09 195 PRO A C 1
ATOM 1499 O O . PRO A 1 195 ? 18.214 51.063 -28.795 1.00 50.09 195 PRO A O 1
ATOM 1502 N N . THR A 1 196 ? 19.388 51.562 -26.927 1.00 34.69 196 THR A N 1
ATOM 1503 C CA . THR A 1 196 ? 18.644 50.829 -25.860 1.00 34.69 196 THR A CA 1
ATOM 1504 C C . THR A 1 196 ? 18.608 51.707 -24.585 1.00 34.69 196 THR A C 1
ATOM 1506 O O . THR A 1 196 ? 19.601 52.402 -24.355 1.00 34.69 196 THR A O 1
ATOM 1509 N N . PRO A 1 197 ? 17.507 51.776 -23.794 1.00 49.25 197 PRO A N 1
ATOM 1510 C CA . PRO A 1 197 ? 17.425 51.232 -22.404 1.00 49.25 197 PRO A CA 1
ATOM 1511 C C . PRO A 1 197 ? 15.992 50.669 -22.093 1.00 49.25 197 PRO A C 1
ATOM 1513 O O . PRO A 1 197 ? 15.250 50.460 -23.046 1.00 49.25 197 PRO A O 1
ATOM 1516 N N . THR A 1 198 ? 15.485 50.306 -20.893 1.00 30.72 198 THR A N 1
ATOM 1517 C CA . THR A 1 198 ? 15.847 50.436 -19.448 1.00 30.72 198 THR A CA 1
ATOM 1518 C C . THR A 1 198 ? 15.243 49.242 -18.644 1.00 30.72 198 THR A C 1
ATOM 1520 O O . THR A 1 198 ? 14.390 48.542 -19.183 1.00 30.72 198 THR A O 1
ATOM 1523 N N . VAL A 1 199 ? 15.614 49.005 -17.367 1.00 34.97 199 VAL A N 1
ATOM 1524 C CA . VAL A 1 199 ? 15.108 47.896 -16.496 1.00 34.97 199 VAL A CA 1
ATOM 1525 C C . VAL A 1 199 ? 14.873 48.353 -15.037 1.00 34.97 199 VAL A C 1
ATOM 1527 O O . VAL A 1 199 ? 15.761 49.000 -14.479 1.00 34.97 199 VAL A O 1
ATOM 1530 N N . PRO A 1 200 ? 13.682 48.096 -14.444 1.00 47.22 200 PRO A N 1
ATOM 1531 C CA . PRO A 1 200 ? 13.532 47.299 -13.189 1.00 47.22 200 PRO A CA 1
ATOM 1532 C C . PRO A 1 200 ? 12.185 46.507 -13.106 1.00 47.22 200 PRO A C 1
ATOM 1534 O O . PRO A 1 200 ? 11.322 46.714 -13.952 1.00 47.22 200 PRO A O 1
ATOM 1537 N N . ASP A 1 201 ? 11.838 45.682 -12.100 1.00 30.61 201 ASP A N 1
ATOM 1538 C CA . ASP A 1 201 ? 12.552 44.735 -11.202 1.00 30.61 201 ASP A CA 1
ATOM 1539 C C . ASP A 1 201 ? 11.488 43.840 -10.483 1.00 30.61 201 ASP A C 1
ATOM 1541 O O . ASP A 1 201 ? 10.321 44.233 -10.404 1.00 30.61 201 ASP A O 1
ATOM 1545 N N . GLY A 1 202 ? 11.854 42.659 -9.961 1.00 27.50 202 GLY A N 1
ATOM 1546 C CA . GLY A 1 202 ? 10.981 41.803 -9.131 1.00 27.50 202 GLY A CA 1
ATOM 1547 C C . GLY A 1 202 ? 11.176 40.293 -9.336 1.00 27.50 202 GLY A C 1
ATOM 1548 O O . GLY A 1 202 ? 10.515 39.686 -10.175 1.00 27.50 202 GLY A O 1
ATOM 1549 N N . GLY A 1 203 ? 12.078 39.669 -8.570 1.00 27.67 203 GLY A N 1
ATOM 1550 C CA . GLY A 1 203 ? 12.494 38.274 -8.786 1.00 27.67 203 GLY A CA 1
ATOM 1551 C C . GLY A 1 203 ? 11.772 37.186 -7.972 1.00 27.67 203 GLY A C 1
ATOM 1552 O O . GLY A 1 203 ? 11.286 37.403 -6.863 1.00 27.67 203 GLY A O 1
ATOM 1553 N N . SER A 1 204 ? 11.808 35.958 -8.496 1.00 27.48 204 SER A N 1
ATOM 1554 C CA . SER A 1 204 ? 11.813 34.702 -7.728 1.00 27.48 204 SER A CA 1
ATOM 1555 C C . SER A 1 204 ? 12.442 33.588 -8.567 1.00 27.48 204 SER A C 1
ATOM 1557 O O . SER A 1 204 ? 12.354 33.605 -9.793 1.00 27.48 204 SER A O 1
ATOM 1559 N N . ALA A 1 205 ? 13.139 32.663 -7.908 1.00 32.88 205 ALA A N 1
ATOM 1560 C CA . ALA A 1 205 ? 13.947 31.636 -8.558 1.00 32.88 205 ALA A CA 1
ATOM 1561 C C . ALA A 1 205 ? 13.188 30.312 -8.699 1.00 32.88 205 ALA A C 1
ATOM 1563 O O . ALA A 1 205 ? 12.560 29.865 -7.742 1.00 32.88 205 ALA A O 1
ATOM 1564 N N . GLU A 1 206 ? 13.342 29.634 -9.838 1.00 29.06 206 GLU A N 1
ATOM 1565 C CA . GLU A 1 206 ? 12.997 28.216 -9.969 1.00 29.06 206 GLU A CA 1
ATOM 1566 C C . GLU A 1 206 ? 13.948 27.495 -10.940 1.00 29.06 206 GLU A C 1
ATOM 1568 O O . GLU A 1 206 ? 14.548 28.106 -11.826 1.00 29.06 206 GLU A O 1
ATOM 1573 N N . GLY A 1 207 ? 14.187 26.206 -10.678 1.00 27.94 207 GLY A N 1
ATOM 1574 C CA . GLY A 1 207 ? 15.344 25.465 -11.188 1.00 27.94 207 GLY A CA 1
ATOM 1575 C C . GLY A 1 207 ? 15.245 25.002 -12.646 1.00 27.94 207 GLY A C 1
ATOM 1576 O O . GLY A 1 207 ? 14.170 24.735 -13.176 1.00 27.94 207 GLY A O 1
ATOM 1577 N N . ALA A 1 208 ? 16.406 24.850 -13.286 1.00 27.34 208 ALA A N 1
ATOM 1578 C CA . ALA A 1 208 ? 16.512 24.454 -14.685 1.00 27.34 208 ALA A CA 1
ATOM 1579 C C . ALA A 1 208 ? 16.096 22.990 -14.933 1.00 27.34 208 ALA A C 1
ATOM 1581 O O . ALA A 1 208 ? 16.814 22.058 -14.570 1.00 27.34 208 ALA A O 1
ATOM 1582 N N . ALA A 1 209 ? 14.995 22.792 -15.660 1.00 30.06 209 ALA A N 1
ATOM 1583 C CA . ALA A 1 209 ? 14.706 21.539 -16.352 1.00 30.06 209 ALA A CA 1
ATOM 1584 C C . ALA A 1 209 ? 15.314 21.591 -17.766 1.00 30.06 209 ALA A C 1
ATOM 1586 O O . ALA A 1 209 ? 14.796 22.265 -18.658 1.00 30.06 209 ALA A O 1
ATOM 1587 N N . ALA A 1 210 ? 16.432 20.893 -17.980 1.00 30.52 210 ALA A N 1
ATOM 1588 C CA . ALA A 1 210 ? 17.080 20.820 -19.287 1.00 30.52 210 ALA A CA 1
ATOM 1589 C C . ALA A 1 210 ? 16.261 19.941 -20.252 1.00 30.52 210 ALA A C 1
ATOM 1591 O O . ALA A 1 210 ? 16.357 18.715 -20.239 1.00 30.52 210 ALA A O 1
ATOM 1592 N N . GLY A 1 211 ? 15.444 20.574 -21.098 1.00 28.81 211 GLY A N 1
ATOM 1593 C CA . GLY A 1 211 ? 14.665 19.881 -22.123 1.00 28.81 211 GLY A CA 1
ATOM 1594 C C . GLY A 1 211 ? 15.556 19.220 -23.178 1.00 28.81 211 GLY A C 1
ATOM 1595 O O . GLY A 1 211 ? 16.253 19.905 -23.931 1.00 28.81 211 GLY A O 1
ATOM 1596 N N . ILE A 1 212 ? 15.503 17.889 -23.267 1.00 38.62 212 ILE A N 1
ATOM 1597 C CA . ILE A 1 212 ? 16.159 17.132 -24.338 1.00 38.62 212 ILE A CA 1
ATOM 1598 C C . ILE A 1 212 ? 15.427 17.419 -25.654 1.00 38.62 212 ILE A C 1
ATOM 1600 O O . ILE A 1 212 ? 14.226 17.187 -25.786 1.00 38.62 212 ILE A O 1
ATOM 1604 N N . ARG A 1 213 ? 16.162 17.946 -26.638 1.00 33.00 213 ARG A N 1
ATOM 1605 C CA . ARG A 1 213 ? 15.639 18.222 -27.983 1.00 33.00 213 ARG A CA 1
ATOM 1606 C C . ARG A 1 213 ? 15.401 16.907 -28.740 1.00 33.00 213 ARG A C 1
ATOM 1608 O O . ARG A 1 213 ? 16.252 16.022 -28.652 1.00 33.00 213 ARG A O 1
ATOM 1615 N N . PRO A 1 214 ? 14.335 16.784 -29.552 1.00 34.66 214 PRO A N 1
ATOM 1616 C CA . PRO A 1 214 ? 14.224 15.673 -30.488 1.00 34.66 214 PRO A CA 1
ATOM 1617 C C . PRO A 1 214 ? 15.366 15.748 -31.512 1.00 34.66 214 PRO A C 1
ATOM 1619 O O . PRO A 1 214 ? 15.569 16.775 -32.164 1.00 34.66 214 PRO A O 1
ATOM 1622 N N . LEU A 1 215 ? 16.122 14.657 -31.652 1.00 33.81 215 LEU A N 1
ATOM 1623 C CA . LEU A 1 215 ? 17.204 14.536 -32.631 1.00 33.81 215 LEU A CA 1
ATOM 1624 C C . LEU A 1 215 ? 16.620 14.369 -34.042 1.00 33.81 215 LEU A C 1
ATOM 1626 O O . LEU A 1 215 ? 16.414 13.257 -34.521 1.00 33.81 215 LEU A O 1
ATOM 1630 N N . SER A 1 216 ? 16.359 15.490 -34.717 1.00 36.47 216 SER A N 1
ATOM 1631 C CA . SER A 1 216 ? 15.970 15.499 -36.130 1.00 36.47 216 SER A CA 1
ATOM 1632 C C . SER A 1 216 ? 17.176 15.182 -37.017 1.00 36.47 216 SER A C 1
ATOM 1634 O O . SER A 1 216 ? 17.934 16.077 -37.391 1.00 36.47 216 SER A O 1
ATOM 1636 N N . VAL A 1 217 ? 17.352 13.910 -37.381 1.00 40.38 217 VAL A N 1
ATOM 1637 C CA . VAL A 1 217 ? 18.376 13.480 -38.348 1.00 40.38 217 VAL A CA 1
ATOM 1638 C C . VAL A 1 217 ? 17.825 13.604 -39.772 1.00 40.38 217 VAL A C 1
ATOM 1640 O O . VAL A 1 217 ? 17.486 12.621 -40.429 1.00 40.38 217 VAL A O 1
ATOM 1643 N N . SER A 1 218 ? 17.735 14.840 -40.262 1.00 35.75 218 SER A N 1
ATOM 1644 C CA . SER A 1 218 ? 17.370 15.129 -41.654 1.00 35.75 218 SER A CA 1
ATOM 1645 C C . SER A 1 218 ? 18.562 14.857 -42.579 1.00 35.75 218 SER A C 1
ATOM 1647 O O . SER A 1 218 ? 19.300 15.776 -42.929 1.00 35.75 218 SER A O 1
ATOM 1649 N N . ASN A 1 219 ? 18.790 13.593 -42.949 1.00 45.53 219 ASN A N 1
ATOM 1650 C CA . ASN A 1 219 ? 19.876 13.215 -43.857 1.00 45.53 219 ASN A CA 1
ATOM 1651 C C . ASN A 1 219 ? 19.414 13.308 -45.332 1.00 45.53 219 ASN A C 1
ATOM 1653 O O . ASN A 1 219 ? 18.593 12.487 -45.755 1.00 45.53 219 ASN A O 1
ATOM 1657 N N . PRO A 1 220 ? 19.919 14.266 -46.139 1.00 45.47 220 PRO A N 1
ATOM 1658 C CA . PRO A 1 220 ? 19.401 14.533 -47.484 1.00 45.47 220 PRO A CA 1
ATOM 1659 C C . PRO A 1 220 ? 19.626 13.395 -48.494 1.00 45.47 220 PRO A C 1
ATOM 1661 O O . PRO A 1 220 ? 18.973 13.389 -49.536 1.00 45.47 220 PRO A O 1
ATOM 1664 N N . LEU A 1 221 ? 20.477 12.403 -48.190 1.00 41.66 221 LEU A N 1
ATOM 1665 C CA . LEU A 1 221 ? 20.706 11.244 -49.063 1.00 41.66 221 LEU A CA 1
ATOM 1666 C C . LEU A 1 221 ? 19.455 10.370 -49.274 1.00 41.66 221 LEU A C 1
ATOM 1668 O O . LEU A 1 221 ? 19.304 9.763 -50.331 1.00 41.66 221 LEU A O 1
ATOM 1672 N N . LEU A 1 222 ? 18.548 10.313 -48.290 1.00 44.06 222 LEU A N 1
ATOM 1673 C CA . LEU A 1 222 ? 17.369 9.434 -48.337 1.00 44.06 222 LEU A CA 1
ATOM 1674 C C . LEU A 1 222 ? 16.361 9.834 -49.427 1.00 44.06 222 LEU A C 1
ATOM 1676 O O . LEU A 1 222 ? 15.636 8.984 -49.937 1.00 44.06 222 LEU A O 1
ATOM 1680 N N . SER A 1 223 ? 16.349 11.108 -49.829 1.00 40.31 223 SER A N 1
ATOM 1681 C CA . SER A 1 223 ? 15.389 11.640 -50.809 1.00 40.31 223 SER A CA 1
ATOM 1682 C C . SER A 1 223 ? 15.642 11.150 -52.241 1.00 40.31 223 SER A C 1
ATOM 1684 O O . SER A 1 223 ? 14.752 11.246 -53.081 1.00 40.31 223 SER A O 1
ATOM 1686 N N . LEU A 1 224 ? 16.843 10.636 -52.534 1.00 34.31 224 LEU A N 1
ATOM 1687 C CA . LEU A 1 224 ? 17.249 10.222 -53.883 1.00 34.31 224 LEU A CA 1
ATOM 1688 C C . LEU A 1 224 ? 17.042 8.717 -54.150 1.00 34.31 224 LEU A C 1
ATOM 1690 O O . LEU A 1 224 ? 17.088 8.284 -55.297 1.00 34.31 224 LEU A O 1
ATOM 1694 N N . ILE A 1 225 ? 16.812 7.916 -53.103 1.00 43.56 225 ILE A N 1
ATOM 1695 C CA . ILE A 1 225 ? 16.787 6.440 -53.173 1.00 43.56 225 ILE A CA 1
ATOM 1696 C C . ILE A 1 225 ? 15.392 5.896 -53.553 1.00 43.56 225 ILE A C 1
ATOM 1698 O O . ILE A 1 225 ? 15.267 4.766 -54.016 1.00 43.56 225 ILE A O 1
ATOM 1702 N N . ALA A 1 226 ? 14.340 6.716 -53.459 1.00 39.16 226 ALA A N 1
ATOM 1703 C CA . ALA A 1 226 ? 12.941 6.334 -53.701 1.00 39.16 226 ALA A CA 1
ATOM 1704 C C . ALA A 1 226 ? 12.579 5.956 -55.163 1.00 39.16 226 ALA A C 1
ATOM 1706 O O . ALA A 1 226 ? 11.402 5.801 -55.479 1.00 39.16 226 ALA A O 1
ATOM 1707 N N . LEU A 1 227 ? 13.563 5.822 -56.060 1.00 41.72 227 LEU A N 1
ATOM 1708 C CA . LEU A 1 227 ? 13.378 5.559 -57.494 1.00 41.72 227 LEU A CA 1
ATOM 1709 C C . LEU A 1 227 ? 13.978 4.229 -57.987 1.00 41.72 227 LEU A C 1
ATOM 1711 O O . LEU A 1 227 ? 13.750 3.866 -59.140 1.00 41.72 227 LEU A O 1
ATOM 1715 N N . THR A 1 228 ? 14.704 3.478 -57.149 1.00 44.78 228 THR A N 1
ATOM 1716 C CA . THR A 1 228 ? 15.311 2.192 -57.546 1.00 44.78 228 THR A CA 1
ATOM 1717 C C . THR A 1 228 ? 15.305 1.168 -56.407 1.00 44.78 228 THR A C 1
ATOM 1719 O O . THR A 1 228 ? 16.094 1.309 -55.482 1.00 44.78 228 THR A O 1
ATOM 1722 N N . GLY A 1 229 ? 14.453 0.139 -56.525 1.00 41.31 229 GLY A N 1
ATOM 1723 C CA . GLY A 1 229 ? 14.524 -1.185 -55.870 1.00 41.31 229 GLY A CA 1
ATOM 1724 C C . GLY A 1 229 ? 15.026 -1.274 -54.419 1.00 41.31 229 GLY A C 1
ATOM 1725 O O . GLY A 1 229 ? 16.215 -1.135 -54.159 1.00 41.31 229 GLY A O 1
ATOM 1726 N N . GLU A 1 230 ? 14.134 -1.626 -53.491 1.00 48.69 230 GLU A N 1
ATOM 1727 C CA . GLU A 1 230 ? 14.401 -1.735 -52.048 1.00 48.69 230 GLU A CA 1
ATOM 1728 C C . GLU A 1 230 ? 15.652 -2.563 -51.674 1.00 48.69 230 GLU A C 1
ATOM 1730 O O . GLU A 1 230 ? 15.607 -3.786 -51.556 1.00 48.69 230 GLU A O 1
ATOM 1735 N N . THR A 1 231 ? 16.749 -1.881 -51.341 1.00 49.50 231 THR A N 1
ATOM 1736 C CA . THR A 1 231 ? 17.749 -2.398 -50.396 1.00 49.50 231 THR A CA 1
ATOM 1737 C C . THR A 1 231 ? 17.669 -1.572 -49.120 1.00 49.50 231 THR A C 1
ATOM 1739 O O . THR A 1 231 ? 18.152 -0.439 -49.082 1.00 49.50 231 THR A O 1
ATOM 1742 N N . GLN A 1 232 ? 17.048 -2.122 -48.074 1.00 72.50 232 GLN A N 1
ATOM 1743 C CA . GLN A 1 232 ? 17.111 -1.517 -46.744 1.00 72.50 232 GLN A CA 1
ATOM 1744 C C . GLN A 1 232 ? 18.561 -1.574 -46.245 1.00 72.50 232 GLN A C 1
ATOM 1746 O O . GLN A 1 232 ? 19.185 -2.634 -46.236 1.00 72.50 232 GLN A O 1
ATOM 1751 N N . TYR A 1 233 ? 19.103 -0.419 -45.867 1.00 77.38 233 TYR A N 1
ATOM 1752 C CA . TYR A 1 233 ? 20.433 -0.289 -45.277 1.00 77.38 233 TYR A CA 1
ATOM 1753 C C . TYR A 1 233 ? 20.331 -0.264 -43.754 1.00 77.38 233 TYR A C 1
ATOM 1755 O O . TYR A 1 233 ? 19.329 0.210 -43.218 1.00 77.38 233 TYR A O 1
ATOM 1763 N N . ARG A 1 234 ? 21.389 -0.712 -43.070 1.00 86.06 234 ARG A N 1
ATOM 1764 C CA . ARG A 1 234 ? 21.470 -0.693 -41.602 1.00 86.06 234 ARG A CA 1
ATOM 1765 C C . ARG A 1 234 ? 21.210 0.711 -41.043 1.00 86.06 234 ARG A C 1
ATOM 1767 O O . ARG A 1 234 ? 21.931 1.656 -41.374 1.00 86.06 234 ARG A O 1
ATOM 1774 N N . GLN A 1 235 ? 20.227 0.826 -40.156 1.00 85.19 235 GLN A N 1
ATOM 1775 C CA . GLN A 1 235 ? 19.804 2.064 -39.505 1.00 85.19 235 GLN A CA 1
ATOM 1776 C C . GLN A 1 235 ? 20.563 2.333 -38.191 1.00 85.19 235 GLN A C 1
ATOM 1778 O O . GLN A 1 235 ? 20.827 3.492 -37.861 1.00 85.19 235 GLN A O 1
ATOM 1783 N N . TYR A 1 236 ? 20.941 1.289 -37.448 1.00 88.25 236 TYR A N 1
ATOM 1784 C CA . TYR A 1 236 ? 21.529 1.379 -36.111 1.00 88.25 236 TYR A CA 1
ATOM 1785 C C . TYR A 1 236 ? 22.942 0.771 -36.080 1.00 88.25 236 TYR A C 1
ATOM 1787 O O . TYR A 1 236 ? 23.147 -0.443 -36.032 1.00 88.25 236 TYR A O 1
ATOM 1795 N N . LEU A 1 237 ? 23.958 1.637 -36.078 1.00 86.06 237 LEU A N 1
ATOM 1796 C CA . LEU A 1 237 ? 25.359 1.221 -35.940 1.00 86.06 237 LEU A CA 1
ATOM 1797 C C . LEU A 1 237 ? 25.647 0.662 -34.529 1.00 86.06 237 LEU A C 1
ATOM 1799 O O . LEU A 1 237 ? 25.067 1.176 -33.571 1.00 86.06 237 LEU A O 1
ATOM 1803 N N . PRO A 1 238 ? 26.560 -0.324 -34.368 1.00 83.50 238 PRO A N 1
ATOM 1804 C CA . PRO A 1 238 ? 26.884 -0.925 -33.065 1.00 83.50 238 PRO A CA 1
ATOM 1805 C C . PRO A 1 238 ? 27.387 0.076 -32.015 1.00 83.50 238 PRO A C 1
ATOM 1807 O O . PRO A 1 238 ? 27.022 -0.024 -30.849 1.00 83.50 238 PRO A O 1
ATOM 1810 N N . ASP A 1 239 ? 28.152 1.084 -32.441 1.00 85.69 239 ASP A N 1
ATOM 1811 C CA . ASP A 1 239 ? 28.640 2.177 -31.582 1.00 85.69 239 ASP A CA 1
ATOM 1812 C C . ASP A 1 239 ? 27.635 3.347 -31.484 1.00 85.69 239 ASP A C 1
ATOM 1814 O O . ASP A 1 239 ? 27.944 4.431 -30.989 1.00 85.69 239 ASP A O 1
ATOM 1818 N N . GLY A 1 240 ? 26.422 3.159 -32.014 1.00 90.31 240 GLY A N 1
ATOM 1819 C CA . GLY A 1 240 ? 25.367 4.162 -32.057 1.00 90.31 240 GLY A CA 1
ATOM 1820 C C . GLY A 1 240 ? 24.597 4.300 -30.735 1.00 90.31 240 GLY A C 1
ATOM 1821 O O . GLY A 1 240 ? 24.579 3.385 -29.907 1.00 90.31 240 GLY A O 1
ATOM 1822 N N . PRO A 1 241 ? 23.867 5.417 -30.548 1.00 93.31 241 PRO A N 1
ATOM 1823 C CA . PRO A 1 241 ? 23.186 5.724 -29.288 1.00 93.31 241 PRO A CA 1
ATOM 1824 C C . PRO A 1 241 ? 22.127 4.685 -28.887 1.00 93.31 241 PRO A C 1
ATOM 1826 O O . PRO A 1 241 ? 21.895 4.482 -27.699 1.00 93.31 241 PRO A O 1
ATOM 1829 N N . VAL A 1 242 ? 21.506 3.994 -29.851 1.00 94.31 242 VAL A N 1
ATOM 1830 C CA . VAL A 1 242 ? 20.481 2.969 -29.579 1.00 94.31 242 VAL A CA 1
ATOM 1831 C C . VAL A 1 242 ? 21.099 1.685 -29.016 1.00 94.31 242 VAL A C 1
ATOM 1833 O O . VAL A 1 242 ? 20.574 1.130 -28.055 1.00 94.31 242 VAL A O 1
ATOM 1836 N N . TRP A 1 243 ? 22.245 1.245 -29.546 1.00 93.75 243 TRP A N 1
ATOM 1837 C CA . TRP A 1 243 ? 22.986 0.105 -28.995 1.00 93.75 243 TRP A CA 1
ATOM 1838 C C . TRP A 1 243 ? 23.616 0.436 -27.637 1.00 93.75 243 TRP A C 1
ATOM 1840 O O . TRP A 1 243 ? 23.564 -0.390 -26.725 1.00 93.75 243 TRP A O 1
ATOM 1850 N N . ALA A 1 244 ? 24.126 1.659 -27.455 1.00 96.12 244 ALA A N 1
ATOM 1851 C CA . ALA A 1 244 ? 24.603 2.133 -26.156 1.00 96.12 244 ALA A CA 1
ATOM 1852 C C . ALA A 1 244 ? 23.487 2.122 -25.090 1.00 96.12 244 ALA A C 1
ATOM 1854 O O . ALA A 1 244 ? 23.693 1.609 -23.989 1.00 96.12 244 ALA A O 1
ATOM 1855 N N . LEU A 1 245 ? 22.289 2.613 -25.433 1.00 96.88 245 LEU A N 1
ATOM 1856 C CA . LEU A 1 245 ? 21.118 2.594 -24.550 1.00 96.88 245 LEU A CA 1
ATOM 1857 C C . LEU A 1 245 ? 20.632 1.163 -24.258 1.00 96.88 245 LEU A C 1
ATOM 1859 O O . LEU A 1 245 ? 20.298 0.855 -23.117 1.00 96.88 245 LEU A O 1
ATOM 1863 N N . TYR A 1 246 ? 20.649 0.266 -25.249 1.00 97.50 246 TYR A N 1
ATOM 1864 C CA . TYR A 1 246 ? 20.343 -1.154 -25.044 1.00 97.50 246 TYR A CA 1
ATOM 1865 C C . TYR A 1 246 ? 21.313 -1.810 -24.050 1.00 97.50 246 TYR A C 1
ATOM 1867 O O . TYR A 1 246 ? 20.876 -2.451 -23.095 1.00 97.50 246 TYR A O 1
ATOM 1875 N N . ASN A 1 247 ? 22.621 -1.603 -24.224 1.00 96.94 247 ASN A N 1
ATOM 1876 C CA . ASN A 1 247 ? 23.636 -2.165 -23.331 1.00 96.94 247 ASN A CA 1
ATOM 1877 C C . ASN A 1 247 ? 23.524 -1.597 -21.902 1.00 96.94 247 ASN A C 1
ATOM 1879 O O . ASN A 1 247 ? 23.664 -2.352 -20.938 1.00 96.94 247 ASN A O 1
ATOM 1883 N N . LYS A 1 248 ? 23.201 -0.301 -21.756 1.00 97.38 248 LYS A N 1
ATOM 1884 C CA . LYS A 1 248 ? 22.881 0.330 -20.462 1.00 97.38 248 LYS A CA 1
ATOM 1885 C C . LYS A 1 248 ? 21.676 -0.341 -19.796 1.00 97.38 248 LYS A C 1
ATOM 1887 O O . LYS A 1 248 ? 21.804 -0.809 -18.669 1.00 97.38 248 LYS A O 1
ATOM 1892 N N . ALA A 1 249 ? 20.555 -0.470 -20.505 1.00 97.44 249 ALA A N 1
ATOM 1893 C CA . ALA A 1 249 ? 19.338 -1.082 -19.971 1.00 97.44 249 ALA A CA 1
ATOM 1894 C C . ALA A 1 249 ? 19.534 -2.562 -19.577 1.00 97.44 249 ALA A C 1
ATOM 1896 O O . ALA A 1 249 ? 18.998 -3.005 -18.563 1.00 97.44 249 ALA A O 1
ATOM 1897 N N . VAL A 1 250 ? 20.338 -3.329 -20.325 1.00 97.69 250 VAL A N 1
ATOM 1898 C CA . VAL A 1 250 ? 20.711 -4.708 -19.951 1.00 97.69 250 VAL A CA 1
ATOM 1899 C C . VAL A 1 250 ? 21.527 -4.734 -18.653 1.00 97.69 250 VAL A C 1
ATOM 1901 O O . VAL A 1 250 ? 21.242 -5.551 -17.776 1.00 97.69 250 VAL A O 1
ATOM 1904 N N . ALA A 1 251 ? 22.503 -3.835 -18.494 1.00 97.38 251 ALA A N 1
ATOM 1905 C CA . ALA A 1 251 ? 23.302 -3.741 -17.271 1.00 97.38 251 ALA A CA 1
ATOM 1906 C C . ALA A 1 251 ? 22.459 -3.310 -16.055 1.00 97.38 251 ALA A C 1
ATOM 1908 O O . ALA A 1 251 ? 22.572 -3.908 -14.984 1.00 97.38 251 ALA A O 1
ATOM 1909 N N . GLU A 1 252 ? 21.565 -2.333 -16.227 1.00 96.81 252 GLU A N 1
ATOM 1910 C CA . GLU A 1 252 ? 20.612 -1.896 -15.196 1.00 96.81 252 GLU A CA 1
ATOM 1911 C C . GLU A 1 252 ? 19.654 -3.021 -14.787 1.00 96.81 252 GLU A C 1
ATOM 1913 O O . GLU A 1 252 ? 19.425 -3.239 -13.600 1.00 96.81 252 GLU A O 1
ATOM 1918 N N . CYS A 1 253 ? 19.145 -3.793 -15.750 1.00 96.38 253 CYS A N 1
ATOM 1919 C CA . CYS A 1 253 ? 18.277 -4.941 -15.496 1.00 96.38 253 CYS A CA 1
ATOM 1920 C C . CYS A 1 253 ? 19.002 -6.072 -14.739 1.00 96.38 253 CYS A C 1
ATOM 1922 O O . CYS A 1 253 ? 18.454 -6.666 -13.802 1.00 96.38 253 CYS A O 1
ATOM 1924 N N . ALA A 1 254 ? 20.269 -6.327 -15.078 1.00 95.81 254 ALA A N 1
ATOM 1925 C CA . ALA A 1 254 ? 21.111 -7.274 -14.353 1.00 95.81 254 ALA A CA 1
ATOM 1926 C C . ALA A 1 254 ? 21.349 -6.829 -12.897 1.00 95.81 254 ALA A C 1
ATOM 1928 O O . ALA A 1 254 ? 21.201 -7.651 -11.990 1.00 95.81 254 ALA A O 1
ATOM 1929 N N . ALA A 1 255 ? 21.634 -5.539 -12.680 1.00 94.88 255 ALA A N 1
ATOM 1930 C CA . ALA A 1 255 ? 21.882 -4.929 -11.370 1.00 94.88 255 ALA A CA 1
ATOM 1931 C C . ALA A 1 255 ? 20.611 -4.590 -10.559 1.00 94.88 255 ALA A C 1
ATOM 1933 O O . ALA A 1 255 ? 20.707 -4.115 -9.425 1.00 94.88 255 ALA A O 1
ATOM 1934 N N . LEU A 1 256 ? 19.406 -4.801 -11.098 1.00 94.31 256 LEU A N 1
ATOM 1935 C CA . LEU A 1 256 ? 18.179 -4.480 -10.373 1.00 94.31 256 LEU A CA 1
ATOM 1936 C C . LEU A 1 256 ? 17.983 -5.423 -9.175 1.00 94.31 256 LEU A C 1
ATOM 1938 O O . LEU A 1 256 ? 17.958 -6.648 -9.330 1.00 94.31 256 LEU A O 1
ATOM 1942 N N . GLY A 1 257 ? 17.819 -4.837 -7.989 1.00 89.38 257 GLY A N 1
ATOM 1943 C CA . GLY A 1 257 ? 17.698 -5.541 -6.712 1.00 89.38 257 GLY A CA 1
ATOM 1944 C C . GLY A 1 257 ? 18.982 -5.580 -5.874 1.00 89.38 257 GLY A C 1
ATOM 1945 O O . GLY A 1 257 ? 18.929 -6.083 -4.754 1.00 89.38 257 GLY A O 1
ATOM 1946 N N . THR A 1 258 ? 20.111 -5.046 -6.362 1.00 91.94 258 THR A N 1
ATOM 1947 C CA . THR A 1 258 ? 21.369 -4.946 -5.586 1.00 91.94 258 THR A CA 1
ATOM 1948 C C . THR A 1 258 ? 21.519 -3.626 -4.821 1.00 91.94 258 THR A C 1
ATOM 1950 O O . THR A 1 258 ? 22.553 -3.402 -4.201 1.00 91.94 258 THR A O 1
ATOM 1953 N N . GLN A 1 259 ? 20.539 -2.727 -4.916 1.00 94.50 259 GLN A N 1
ATOM 1954 C CA . GLN A 1 259 ? 20.559 -1.396 -4.304 1.00 94.50 259 GLN A CA 1
ATOM 1955 C C . GLN A 1 259 ? 20.421 -1.484 -2.775 1.00 94.50 259 GLN A C 1
ATOM 1957 O O . GLN A 1 259 ? 19.606 -2.263 -2.271 1.00 94.50 259 GLN A O 1
ATOM 1962 N N . GLU A 1 260 ? 21.191 -0.680 -2.036 1.00 88.06 260 GLU A N 1
ATOM 1963 C CA . GLU A 1 260 ? 21.237 -0.759 -0.568 1.00 88.06 260 GLU A CA 1
ATOM 1964 C C . GLU A 1 260 ? 20.148 0.101 0.092 1.00 88.06 260 GLU A C 1
ATOM 1966 O O . GLU A 1 260 ? 19.592 -0.286 1.127 1.00 88.06 260 GLU A O 1
ATOM 1971 N N . SER A 1 261 ? 19.786 1.234 -0.524 1.00 92.62 261 SER A N 1
ATOM 1972 C CA . SER A 1 261 ? 18.700 2.107 -0.055 1.00 92.62 261 SER A CA 1
ATOM 1973 C C . SER A 1 261 ? 17.390 1.951 -0.844 1.00 92.62 261 SER A C 1
ATOM 1975 O O . SER A 1 261 ? 17.335 1.430 -1.961 1.00 92.62 261 SER A O 1
ATOM 1977 N N . THR A 1 262 ? 16.285 2.413 -0.246 1.00 90.50 262 THR A N 1
ATOM 1978 C CA . THR A 1 262 ? 14.961 2.404 -0.903 1.00 90.50 262 THR A CA 1
ATOM 1979 C C . THR A 1 262 ? 14.904 3.425 -2.035 1.00 90.50 262 THR A C 1
ATOM 1981 O O . THR A 1 262 ? 14.260 3.200 -3.058 1.00 90.50 262 THR A O 1
ATOM 1984 N N . GLU A 1 263 ? 15.601 4.538 -1.851 1.00 92.06 263 GLU A N 1
ATOM 1985 C CA . GLU A 1 263 ? 15.734 5.645 -2.780 1.00 92.06 263 GLU A CA 1
ATOM 1986 C C . GLU A 1 263 ? 16.526 5.222 -4.027 1.00 92.06 263 GLU A C 1
ATOM 1988 O O . GLU A 1 263 ? 16.070 5.475 -5.143 1.00 92.06 263 GLU A O 1
ATOM 1993 N N . GLU A 1 264 ? 17.640 4.499 -3.858 1.00 94.50 264 GLU A N 1
ATOM 1994 C CA . GLU A 1 264 ? 18.376 3.873 -4.967 1.00 94.50 264 GLU A CA 1
ATOM 1995 C C . GLU A 1 264 ? 17.530 2.831 -5.702 1.00 94.50 264 GLU A C 1
ATOM 1997 O O . GLU A 1 264 ? 17.470 2.860 -6.931 1.00 94.50 264 GLU A O 1
ATOM 2002 N N . LEU A 1 265 ? 16.859 1.921 -4.981 1.00 94.56 265 LEU A N 1
ATOM 2003 C CA . LEU A 1 265 ? 16.034 0.882 -5.610 1.00 94.56 265 LEU A CA 1
ATOM 2004 C C . LEU A 1 265 ? 14.889 1.498 -6.423 1.00 94.56 265 LEU A C 1
ATOM 2006 O O . LEU A 1 265 ? 14.602 1.045 -7.531 1.00 94.56 265 LEU A O 1
ATOM 2010 N N . ARG A 1 266 ? 14.271 2.565 -5.906 1.00 93.56 266 ARG A N 1
ATOM 2011 C CA . ARG A 1 266 ? 13.269 3.343 -6.636 1.00 93.56 266 ARG A CA 1
ATOM 2012 C C . ARG A 1 266 ? 13.857 3.994 -7.885 1.00 93.56 266 ARG A C 1
ATOM 2014 O O . ARG A 1 266 ? 13.262 3.878 -8.952 1.00 93.56 266 ARG A O 1
ATOM 2021 N N . ALA A 1 267 ? 15.007 4.657 -7.767 1.00 95.31 267 ALA A N 1
ATOM 2022 C CA . ALA A 1 267 ? 15.664 5.297 -8.904 1.00 95.31 267 ALA A CA 1
ATOM 2023 C C . ALA A 1 267 ? 16.039 4.274 -9.990 1.00 95.31 267 ALA A C 1
ATOM 2025 O O . ALA A 1 267 ? 15.796 4.527 -11.166 1.00 95.31 267 ALA A O 1
ATOM 2026 N N . ALA A 1 268 ? 16.540 3.095 -9.608 1.00 96.31 268 ALA A N 1
ATOM 2027 C CA . ALA A 1 268 ? 16.848 2.003 -10.531 1.00 96.31 268 ALA A CA 1
ATOM 2028 C C . ALA A 1 268 ? 15.584 1.428 -11.203 1.00 96.31 268 ALA A C 1
ATOM 2030 O O . ALA A 1 268 ? 15.566 1.254 -12.422 1.00 96.31 268 ALA A O 1
ATOM 2031 N N . ASN A 1 269 ? 14.508 1.200 -10.434 1.00 95.12 269 ASN A N 1
ATOM 2032 C CA . ASN A 1 269 ? 13.198 0.789 -10.955 1.00 95.12 269 ASN A CA 1
ATOM 2033 C C . ASN A 1 269 ? 12.665 1.791 -11.998 1.00 95.12 269 ASN A C 1
ATOM 2035 O O . ASN A 1 269 ? 12.214 1.393 -13.072 1.00 95.12 269 ASN A O 1
ATOM 2039 N N . ASP A 1 270 ? 12.696 3.087 -11.676 1.00 95.44 270 ASP A N 1
ATOM 2040 C CA . ASP A 1 270 ? 12.125 4.146 -12.511 1.00 95.44 270 ASP A CA 1
ATOM 2041 C C . ASP A 1 270 ? 13.008 4.435 -13.753 1.00 95.44 270 ASP A C 1
ATOM 2043 O O . ASP A 1 270 ? 12.472 4.640 -14.846 1.00 95.44 270 ASP A O 1
ATOM 2047 N N . GLN A 1 271 ? 14.342 4.367 -13.631 1.00 96.94 271 GLN A N 1
ATOM 2048 C CA . GLN A 1 271 ? 15.286 4.543 -14.747 1.00 96.94 271 GLN A CA 1
ATOM 2049 C C . GLN A 1 271 ? 15.193 3.405 -15.771 1.00 96.94 271 GLN A C 1
ATOM 2051 O O . GLN A 1 271 ? 15.066 3.677 -16.966 1.00 96.94 271 GLN A O 1
ATOM 2056 N N . LEU A 1 272 ? 15.195 2.144 -15.323 1.00 97.81 272 LEU A N 1
ATOM 2057 C CA . LEU A 1 272 ? 15.119 0.989 -16.223 1.00 97.81 272 LEU A CA 1
ATOM 2058 C C . LEU A 1 272 ? 13.806 0.983 -17.025 1.00 97.81 272 LEU A C 1
ATOM 2060 O O . LEU A 1 272 ? 13.803 0.672 -18.217 1.00 97.81 272 LEU A O 1
ATOM 2064 N N . ILE A 1 273 ? 12.692 1.373 -16.393 1.00 96.88 273 ILE A N 1
ATOM 2065 C CA . ILE A 1 273 ? 11.408 1.569 -17.082 1.00 96.88 273 ILE A CA 1
ATOM 2066 C C . ILE A 1 273 ? 11.546 2.611 -18.200 1.00 96.88 273 ILE A C 1
ATOM 2068 O O . ILE A 1 273 ? 11.118 2.346 -19.326 1.00 96.88 273 ILE A O 1
ATOM 2072 N N . ALA A 1 274 ? 12.143 3.771 -17.907 1.00 97.56 274 ALA A N 1
ATOM 2073 C CA . ALA A 1 274 ? 12.289 4.862 -18.867 1.00 97.56 274 ALA A CA 1
ATOM 2074 C C . ALA A 1 274 ? 13.186 4.477 -20.059 1.00 97.56 274 ALA A C 1
ATOM 2076 O O . ALA A 1 274 ? 12.814 4.716 -21.212 1.00 97.56 274 ALA A O 1
ATOM 2077 N N . ASP A 1 275 ? 14.321 3.824 -19.805 1.00 97.88 275 ASP A N 1
ATOM 2078 C CA . ASP A 1 275 ? 15.256 3.374 -20.842 1.00 97.88 275 ASP A CA 1
ATOM 2079 C C . ASP A 1 275 ? 14.621 2.319 -21.760 1.00 97.88 275 ASP A C 1
ATOM 2081 O O . ASP A 1 275 ? 14.664 2.450 -22.989 1.00 97.88 275 ASP A O 1
ATOM 2085 N N . VAL A 1 276 ? 13.953 1.310 -21.188 1.00 97.88 276 VAL A N 1
ATOM 2086 C CA . VAL A 1 276 ? 13.259 0.269 -21.965 1.00 97.88 276 VAL A CA 1
ATOM 2087 C C . VAL A 1 276 ? 12.090 0.854 -22.763 1.00 97.88 276 VAL A C 1
ATOM 2089 O O . VAL A 1 276 ? 11.893 0.474 -23.921 1.00 97.88 276 VAL A O 1
ATOM 2092 N N . GLN A 1 277 ? 11.335 1.805 -22.203 1.00 97.38 277 GLN A N 1
ATOM 2093 C CA . GLN A 1 277 ? 10.281 2.519 -22.936 1.00 97.38 277 GLN A CA 1
ATOM 2094 C C . GLN A 1 277 ? 10.846 3.350 -24.096 1.00 97.38 277 GLN A C 1
ATOM 2096 O O . GLN A 1 277 ? 10.276 3.326 -25.189 1.00 97.38 277 GLN A O 1
ATOM 2101 N N . SER A 1 278 ? 11.973 4.035 -23.890 1.00 97.00 278 SER A N 1
ATOM 2102 C CA . SER A 1 278 ? 12.663 4.816 -24.923 1.00 97.00 278 SER A CA 1
ATOM 2103 C C . SER A 1 278 ? 13.149 3.931 -26.080 1.00 97.00 278 SER A C 1
ATOM 2105 O O . SER A 1 278 ? 12.878 4.230 -27.248 1.00 97.00 278 SER A O 1
ATOM 2107 N N . LEU A 1 279 ? 13.766 2.782 -25.773 1.00 97.12 279 LEU A N 1
ATOM 2108 C CA . LEU A 1 279 ? 14.168 1.774 -26.764 1.00 97.12 279 LEU A CA 1
ATOM 2109 C C . LEU A 1 279 ? 12.970 1.217 -27.540 1.00 97.12 279 LEU A C 1
ATOM 2111 O O . LEU A 1 279 ? 12.998 1.162 -28.770 1.00 97.12 279 LEU A O 1
ATOM 2115 N N . CYS A 1 280 ? 11.903 0.832 -26.835 1.00 96.75 280 CYS A N 1
ATOM 2116 C CA . CYS A 1 280 ? 10.703 0.285 -27.465 1.00 96.75 280 CYS A CA 1
ATOM 2117 C C . CYS A 1 280 ? 10.027 1.314 -28.382 1.00 96.75 280 CYS A C 1
ATOM 2119 O O . CYS A 1 280 ? 9.680 0.975 -29.512 1.00 96.75 280 CYS A O 1
ATOM 2121 N N . SER A 1 281 ? 9.923 2.573 -27.948 1.00 96.12 281 SER A N 1
ATOM 2122 C CA . SER A 1 281 ? 9.415 3.682 -28.766 1.00 96.12 281 SER A CA 1
ATOM 2123 C C . SER A 1 281 ? 10.265 3.894 -30.027 1.00 96.12 281 SER A C 1
ATOM 2125 O O . SER A 1 281 ? 9.740 3.886 -31.139 1.00 96.12 281 SER A O 1
ATOM 2127 N N . THR A 1 282 ? 11.593 3.965 -29.869 1.00 94.06 282 THR A N 1
ATOM 2128 C CA . THR A 1 282 ? 12.559 4.167 -30.967 1.00 94.06 282 THR A CA 1
ATOM 2129 C C . THR A 1 282 ? 12.488 3.074 -32.040 1.00 94.06 282 THR A C 1
ATOM 2131 O O . THR A 1 282 ? 12.711 3.352 -33.216 1.00 94.06 282 THR A O 1
ATOM 2134 N N . LEU A 1 283 ? 12.168 1.836 -31.648 1.00 93.19 283 LEU A N 1
ATOM 2135 C CA . LEU A 1 283 ? 12.128 0.658 -32.526 1.00 93.19 283 LEU A CA 1
ATOM 2136 C C . LEU A 1 283 ? 10.706 0.248 -32.959 1.00 93.19 283 LEU A C 1
ATOM 2138 O O . LEU A 1 283 ? 10.523 -0.800 -33.597 1.00 93.19 283 LEU A O 1
ATOM 2142 N N . GLY A 1 284 ? 9.688 1.041 -32.606 1.00 93.81 284 GLY A N 1
ATOM 2143 C CA . GLY A 1 284 ? 8.285 0.762 -32.927 1.00 93.81 284 GLY A CA 1
ATOM 2144 C C . GLY A 1 284 ? 7.739 -0.512 -32.268 1.00 93.81 284 GLY A C 1
ATOM 2145 O O . GLY A 1 284 ? 6.938 -1.224 -32.873 1.00 93.81 284 GLY A O 1
ATOM 2146 N N . ILE A 1 285 ? 8.202 -0.844 -31.060 1.00 95.00 285 ILE A N 1
ATOM 2147 C CA . ILE A 1 285 ? 7.688 -1.951 -30.243 1.00 95.00 285 ILE A CA 1
ATOM 2148 C C . ILE A 1 285 ? 6.584 -1.395 -29.326 1.00 95.00 285 ILE A C 1
ATOM 2150 O O . ILE A 1 285 ? 6.889 -0.626 -28.413 1.00 95.00 285 ILE A O 1
ATOM 2154 N N . PRO A 1 286 ? 5.308 -1.774 -29.513 1.00 93.81 286 PRO A N 1
ATOM 2155 C CA . PRO A 1 286 ? 4.236 -1.306 -28.645 1.00 93.81 286 PRO A CA 1
ATOM 2156 C C . PRO A 1 286 ? 4.310 -1.973 -27.264 1.00 93.81 286 PRO A C 1
ATOM 2158 O O . PRO A 1 286 ? 4.359 -3.199 -27.149 1.00 93.81 286 PRO A O 1
ATOM 2161 N N . LEU A 1 287 ? 4.250 -1.154 -26.212 1.00 93.38 287 LEU A N 1
ATOM 2162 C CA . LEU A 1 287 ? 4.027 -1.576 -24.827 1.00 93.38 287 LEU A CA 1
ATOM 2163 C C . LEU A 1 287 ? 2.664 -1.044 -24.365 1.00 93.38 287 LEU A C 1
ATOM 2165 O O . LEU A 1 287 ? 2.295 0.085 -24.690 1.00 93.38 287 LEU A O 1
ATOM 2169 N N . SER A 1 288 ? 1.906 -1.837 -23.606 1.00 90.25 288 SER A N 1
ATOM 2170 C CA . SER A 1 288 ? 0.628 -1.375 -23.051 1.00 90.25 288 SER A CA 1
ATOM 2171 C C . SER A 1 288 ? 0.845 -0.360 -21.922 1.00 90.25 288 SER A C 1
ATOM 2173 O O . SER A 1 288 ? 1.851 -0.391 -21.214 1.00 90.25 288 SER A O 1
ATOM 2175 N N . SER A 1 289 ? -0.142 0.504 -21.669 1.00 86.00 289 SER A N 1
ATOM 2176 C CA . SER A 1 289 ? -0.121 1.432 -20.522 1.00 86.00 289 SER A CA 1
ATOM 2177 C C . SER A 1 289 ? -0.130 0.728 -19.154 1.00 86.00 289 SER A C 1
ATOM 2179 O O . SER A 1 289 ? 0.142 1.348 -18.128 1.00 86.00 289 SER A O 1
ATOM 2181 N N . THR A 1 290 ? -0.428 -0.572 -19.130 1.00 88.12 290 THR A N 1
ATOM 2182 C CA . THR A 1 290 ? -0.377 -1.441 -17.949 1.00 88.12 290 THR A CA 1
ATOM 2183 C C . THR A 1 290 ? 0.880 -2.315 -17.897 1.00 88.12 290 THR A C 1
ATOM 2185 O O . THR A 1 290 ? 1.032 -3.076 -16.946 1.00 88.12 290 THR A O 1
ATOM 2188 N N . TYR A 1 291 ? 1.802 -2.203 -18.865 1.00 91.44 291 TYR A N 1
ATOM 2189 C CA . TYR A 1 291 ? 2.938 -3.122 -19.023 1.00 91.44 291 TYR A CA 1
ATOM 2190 C C . TYR A 1 291 ? 3.864 -3.183 -17.802 1.00 91.44 291 TYR A C 1
ATOM 2192 O O . TYR A 1 291 ? 4.452 -4.224 -17.545 1.00 91.44 291 TYR A O 1
ATOM 2200 N N . TRP A 1 292 ? 3.946 -2.127 -16.992 1.00 91.56 292 TRP A N 1
ATOM 2201 C CA . TRP A 1 292 ? 4.775 -2.098 -15.776 1.00 91.56 292 TRP A CA 1
ATOM 2202 C C . TRP A 1 292 ? 4.000 -2.310 -14.470 1.00 91.56 292 TRP A C 1
ATOM 2204 O O . TRP A 1 292 ? 4.601 -2.296 -13.399 1.00 91.56 292 TRP A O 1
ATOM 2214 N N . ARG A 1 293 ? 2.676 -2.512 -14.536 1.00 85.94 293 ARG A N 1
ATOM 2215 C CA . ARG A 1 293 ? 1.835 -2.643 -13.339 1.00 85.94 293 ARG A CA 1
ATOM 2216 C C . ARG A 1 293 ? 2.049 -3.963 -12.614 1.00 85.94 293 ARG A C 1
ATOM 2218 O O . ARG A 1 293 ? 1.972 -5.025 -13.236 1.00 85.94 293 ARG A O 1
ATOM 2225 N N . VAL A 1 294 ? 2.247 -3.903 -11.304 1.00 81.94 294 VAL A N 1
ATOM 2226 C CA . VAL A 1 294 ? 2.311 -5.102 -10.453 1.00 81.94 294 VAL A CA 1
ATOM 2227 C C . VAL A 1 294 ? 0.920 -5.732 -10.327 1.00 81.94 294 VAL A C 1
ATOM 2229 O O . VAL A 1 294 ? -0.085 -5.033 -10.434 1.00 81.94 294 VAL A O 1
ATOM 2232 N N . ASN A 1 295 ? 0.843 -7.053 -10.130 1.00 70.06 295 ASN A N 1
ATOM 2233 C CA . ASN A 1 295 ? -0.398 -7.821 -10.341 1.00 70.06 295 ASN A CA 1
ATOM 2234 C C . ASN A 1 295 ? -1.619 -7.239 -9.606 1.00 70.06 295 ASN A C 1
ATOM 2236 O O . ASN A 1 295 ? -2.695 -7.151 -10.190 1.00 70.06 295 ASN A O 1
ATOM 2240 N N . TYR A 1 296 ? -1.443 -6.745 -8.382 1.00 67.44 296 TYR A N 1
ATOM 2241 C CA . TYR A 1 296 ? -2.506 -6.168 -7.554 1.00 67.44 296 TYR A CA 1
ATOM 2242 C C . TYR A 1 296 ? -2.966 -4.746 -7.931 1.00 67.44 296 TYR A C 1
ATOM 2244 O O . TYR A 1 296 ? -3.925 -4.234 -7.354 1.00 67.44 296 TYR A O 1
ATOM 2252 N N . GLU A 1 297 ? -2.327 -4.094 -8.906 1.00 70.44 297 GLU A N 1
ATOM 2253 C CA . GLU A 1 297 ? -2.845 -2.874 -9.549 1.00 70.44 297 GLU A CA 1
ATOM 2254 C C . GLU A 1 297 ? -3.789 -3.171 -10.728 1.00 70.44 297 GLU A C 1
ATOM 2256 O O . GLU A 1 297 ? -4.372 -2.245 -11.310 1.00 70.44 297 GLU A O 1
ATOM 2261 N N . THR A 1 298 ? -3.886 -4.441 -11.128 1.00 68.94 298 THR A N 1
ATOM 2262 C CA . THR A 1 298 ? -4.659 -4.910 -12.290 1.00 68.94 298 THR A CA 1
ATOM 2263 C C . THR A 1 298 ? -5.680 -5.983 -11.927 1.00 68.94 298 THR A C 1
ATOM 2265 O O . THR A 1 298 ? -6.793 -5.958 -12.448 1.00 68.94 298 THR A O 1
ATOM 2268 N N . ASP A 1 299 ? -5.328 -6.884 -11.016 1.00 71.81 299 ASP A N 1
ATOM 2269 C CA . ASP A 1 299 ? -6.189 -7.931 -10.488 1.00 71.81 299 ASP A CA 1
ATOM 2270 C C . ASP A 1 299 ? -6.859 -7.448 -9.197 1.00 71.81 299 ASP A C 1
ATOM 2272 O O . ASP A 1 299 ? -6.200 -7.141 -8.201 1.00 71.81 299 ASP A O 1
ATOM 2276 N N . LYS A 1 300 ? -8.191 -7.367 -9.233 1.00 68.06 300 LYS A N 1
ATOM 2277 C CA . LYS A 1 300 ? -9.010 -6.959 -8.086 1.00 68.06 300 LYS A CA 1
ATOM 2278 C C . LYS A 1 300 ? -9.114 -8.059 -7.027 1.00 68.06 300 LYS A C 1
ATOM 2280 O O . LYS A 1 300 ? -9.237 -7.722 -5.855 1.00 68.06 300 LYS A O 1
ATOM 2285 N N . SER A 1 301 ? -9.021 -9.327 -7.431 1.00 68.62 301 SER A N 1
ATOM 2286 C CA . SER A 1 301 ? -9.137 -10.488 -6.540 1.00 68.62 301 SER A CA 1
ATOM 2287 C C . SER A 1 301 ? -7.874 -10.732 -5.710 1.00 68.62 301 SER A C 1
ATOM 2289 O O . SER A 1 301 ? -7.953 -11.290 -4.621 1.00 68.62 301 SER A O 1
ATOM 2291 N N . PHE A 1 302 ? -6.714 -10.223 -6.147 1.00 66.12 302 PHE A N 1
ATOM 2292 C CA . PHE A 1 302 ? -5.426 -10.410 -5.462 1.00 66.12 302 PHE A CA 1
ATOM 2293 C C . PHE A 1 302 ? -5.432 -9.988 -3.978 1.00 66.12 302 PHE A C 1
ATOM 2295 O O . PHE A 1 302 ? -4.696 -10.553 -3.175 1.00 66.12 302 PHE A O 1
ATOM 2302 N N . ASN A 1 303 ? -6.245 -8.991 -3.603 1.00 60.78 303 ASN A N 1
ATOM 2303 C CA . ASN A 1 303 ? -6.367 -8.513 -2.218 1.00 60.78 303 ASN A CA 1
ATOM 2304 C C . ASN A 1 303 ? -7.696 -8.902 -1.547 1.00 60.78 303 ASN A C 1
ATOM 2306 O O . ASN A 1 303 ? -8.018 -8.377 -0.477 1.00 60.78 303 ASN A O 1
ATOM 2310 N N . GLU A 1 304 ? -8.485 -9.792 -2.150 1.00 66.38 304 GLU A N 1
ATOM 2311 C CA . GLU A 1 304 ? -9.710 -10.301 -1.537 1.00 66.38 304 GLU A CA 1
ATOM 2312 C C . GLU A 1 304 ? -9.363 -11.405 -0.532 1.00 66.38 304 GLU A C 1
ATOM 2314 O O . GLU A 1 304 ? -9.213 -12.580 -0.865 1.00 66.38 304 GLU A O 1
ATOM 2319 N N . ILE A 1 305 ? -9.250 -11.020 0.742 1.00 59.62 305 ILE A N 1
ATOM 2320 C CA . ILE A 1 305 ? -9.213 -11.983 1.845 1.00 59.62 305 ILE A CA 1
ATOM 2321 C C . ILE A 1 305 ? -10.613 -12.587 1.966 1.00 59.62 305 ILE A C 1
ATOM 2323 O O . ILE A 1 305 ? -11.514 -11.986 2.554 1.00 59.62 305 ILE A O 1
ATOM 2327 N N . THR A 1 306 ? -10.790 -13.780 1.403 1.00 68.44 306 THR A N 1
ATOM 2328 C CA . THR A 1 306 ? -12.004 -14.572 1.608 1.00 68.44 306 THR A CA 1
ATOM 2329 C C . THR A 1 306 ? -11.968 -15.131 3.026 1.00 68.44 306 THR A C 1
ATOM 2331 O O . THR A 1 306 ? -11.187 -16.032 3.324 1.00 68.44 306 THR A O 1
ATOM 2334 N N . VAL A 1 307 ? -12.782 -14.561 3.915 1.00 48.94 307 VAL A N 1
ATOM 2335 C CA . VAL A 1 307 ? -13.024 -15.121 5.247 1.00 48.94 307 VAL A CA 1
ATOM 2336 C C . VAL A 1 307 ? -14.209 -16.065 5.124 1.00 48.94 307 VAL A C 1
ATOM 2338 O O . VAL A 1 307 ? -15.334 -15.615 4.904 1.00 48.94 307 VAL A O 1
ATOM 2341 N N . ASP A 1 308 ? -13.938 -17.362 5.227 1.00 50.16 308 ASP A N 1
ATOM 2342 C CA . ASP A 1 308 ? -14.988 -18.358 5.392 1.00 50.16 308 ASP A CA 1
ATOM 2343 C C . ASP A 1 308 ? -15.528 -18.282 6.831 1.00 50.16 308 ASP A C 1
ATOM 2345 O O . ASP A 1 308 ? -14.756 -18.143 7.782 1.00 50.16 308 ASP A O 1
ATOM 2349 N N . PHE A 1 309 ? -16.852 -18.309 6.970 1.00 49.03 309 PHE A N 1
ATOM 2350 C CA . PHE A 1 309 ? -17.573 -18.239 8.249 1.00 49.03 309 PHE A CA 1
ATOM 2351 C C . PHE A 1 309 ? -18.378 -19.526 8.526 1.00 49.03 309 PHE A C 1
ATOM 2353 O O . PHE A 1 309 ? -19.227 -19.522 9.417 1.00 49.03 309 PHE A O 1
ATOM 2360 N N . ASN A 1 310 ? -18.143 -20.590 7.747 1.00 41.44 310 ASN A N 1
ATOM 2361 C CA . ASN A 1 310 ? -18.733 -21.921 7.940 1.00 41.44 310 ASN A CA 1
ATOM 2362 C C . ASN A 1 310 ? -17.956 -22.770 8.965 1.00 41.44 310 ASN A C 1
ATOM 2364 O O . ASN A 1 310 ? -16.710 -22.651 9.012 1.00 41.44 310 ASN A O 1
#

Sequence (310 aa):
AVLDYLRVRKGIAEAGDLNRINRQKRMLVAIFDKIKQNGLLPSIPGILDAFDGNMYTNTTLSQTAALAAFAYNVEPDSIGMYSMGGHYKNIFNWNFVLTDQKARVKLIKDIYGVDVEQYKDYTSSAAQARWEKMRAPVIKERAEAALAKVKAKLDADAALPIPTPTPKPTPVPSTEPAPSPSESTEPAPSTSPTPTPTVPDGGSAEGAAAGIRPLSVSNPLLSLIALTGETQYRQYLPDGPVWALYNKAVAECAALGTQESTEELRAANDQLIADVQSLCSTLGIPLSSTYWRVNYETDKSFNEITVDFN

Foldseek 3Di:
DLVCQLPAADDDPQHHDVSSLVSVVVVVLVVLVVCLVVVVLVVVVVVVVVCVVNDDDPDDPVRVNVVSVVSNPDDSVNDDDDDQAFDWDDDPHDTDGQGDQVSVQVVCCVPPVDGDDRDPCSDNQNVLLVVLVLLLVLLLVLLVVLLVVLVVLLVVLVVAAADDPDPDDDDDDDDDDDDDDDDDDDDDDDDDDDDDDDDDDDDDDDDDDDDDDPPPPPDPVVVVPVPDDDRDHRPADCPHPLVVLSVVLVVLSVCQPVDPGSVVNVVSSVVSVVSSVVSCVVSVNDDDPCSSPRPVVPDVCPPDPDDDPD

Secondary structure (DSSP, 8-state):
-HHHHHH--SSSTT-SHHHHHHHHHHHHHHHHHHHHHTT-GGGHHHHHHTTTTT------HHHHHHHHHHHHTS-GGG-------EEEEEETTEEEEEE-HHHHHHHHHHHH----PPPSSSSHHHHHHHHHHHHHHHHHHHHHHHHHHHHHHHHHHHTSPP-PPPPPPPPPPPPP----------------------------------PPPP-----GGGGGSTTS---PPP-S-TTSHHHHHHHHHHHHHHHTT--SSHHHHHHHHHHHHHHHHHHHHHTT----TTTT--GGGT-SGGG-------

Radius of gyration: 38.58 Å; chains: 1; bounding box: 79×76×111 Å